Protein 5M7Q (pdb70)

Foldseek 3Di:
DKAKAKDWADEDEAQAKTKIKMQIRDDAQKKFKWWAAPPGDIGGAKIDGLPDRDMDGDPVCPPQWDWDADNVRNMIMIIGGRDDQVPWTWMKMAGHHPPRPDPDTDYIYDTDTHGYDHD/DKAKAKDWADEEAQQAKIKIKMFIPADFQKKFKWWDDPPGDIDGAKIAGLPDGDMDGDPVQPPQWDWDADHVRNMIMIIGGRDDQVPWTWMKMFGHRPPPPDPDTDYIYPTDTHGYDHDDDDPPPDDDPDD

Radius of gyration: 19.92 Å; Cα contacts (8 Å, |Δi|>4): 662; chains: 2; bounding box: 43×37×65 Å

Structure (mmCIF, N/CA/C/O backbone):
data_5M7Q
#
_entry.id   5M7Q
#
_cell.length_a   49.058
_cell.length_b   49.058
_cell.length_c   225.735
_cell.angle_alpha   90.00
_cell.angle_beta   90.00
_cell.angle_gamma   120.00
#
_symmetry.space_group_name_H-M   'P 31 2 1'
#
loop_
_entity.id
_entity.type
_entity.pdbx_description
1 polymer 'Nanobody NbD2'
2 non-polymer 'SULFATE ION'
3 non-polymer 'CHLORIDE ION'
4 non-polymer 'MAGNESIUM ION'
5 water water
#
loop_
_atom_site.group_PDB
_atom_site.id
_atom_site.type_symbol
_atom_site.label_atom_id
_atom_site.label_alt_id
_atom_site.label_comp_id
_atom_site.label_asym_id
_atom_site.label_entity_id
_atom_site.label_seq_id
_atom_site.pdbx_PDB_ins_code
_atom_site.Cartn_x
_atom_site.Cartn_y
_atom_site.Cartn_z
_atom_site.occupancy
_atom_site.B_iso_or_equiv
_atom_site.auth_seq_id
_atom_site.auth_comp_id
_atom_site.auth_asym_id
_atom_site.auth_atom_id
_atom_site.pdbx_PDB_model_num
ATOM 1 N N . GLN A 1 1 ? 1.898 43.842 -13.050 1.00 56.71 1 GLN B N 1
ATOM 2 C CA . GLN A 1 1 ? 2.478 42.988 -11.966 1.00 53.59 1 GLN B CA 1
ATOM 3 C C . GLN A 1 1 ? 1.983 43.333 -10.562 1.00 42.80 1 GLN B C 1
ATOM 4 O O . GLN A 1 1 ? 1.343 44.364 -10.316 1.00 49.49 1 GLN B O 1
ATOM 10 N N . VAL A 1 2 ? 2.225 42.390 -9.667 1.00 31.96 2 VAL B N 1
ATOM 11 C CA . VAL A 1 2 ? 1.873 42.538 -8.314 1.00 27.55 2 VAL B CA 1
ATOM 12 C C . VAL A 1 2 ? 3.213 42.487 -7.591 1.00 21.00 2 VAL B C 1
ATOM 13 O O . VAL A 1 2 ? 4.032 41.658 -7.875 1.00 24.72 2 VAL B O 1
ATOM 17 N N . GLN A 1 3 ? 3.356 43.349 -6.606 1.00 21.40 3 GLN B N 1
ATOM 18 C CA . GLN A 1 3 ? 4.479 43.254 -5.714 1.00 22.00 3 GLN B CA 1
ATOM 19 C C . GLN A 1 3 ? 3.966 43.000 -4.282 1.00 18.63 3 GLN B C 1
ATOM 20 O O . GLN A 1 3 ? 2.869 43.378 -3.925 1.00 20.64 3 GLN B O 1
ATOM 26 N N . LEU A 1 4 ? 4.837 42.424 -3.472 1.00 17.68 4 LEU B N 1
ATOM 27 C CA . LEU A 1 4 ? 4.525 42.135 -2.114 1.00 15.78 4 LEU B CA 1
ATOM 28 C C . LEU A 1 4 ? 5.668 42.527 -1.227 1.00 15.09 4 LEU B C 1
ATOM 29 O O . LEU A 1 4 ? 6.813 42.325 -1.621 1.00 15.40 4 LEU B O 1
ATOM 34 N N . GLN A 1 5 ? 5.367 42.878 0.005 1.00 14.60 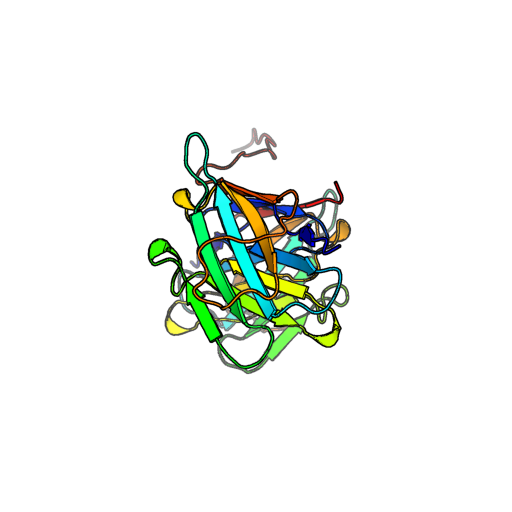5 GLN B N 1
ATOM 35 C CA . GLN A 1 5 ? 6.420 43.202 0.986 1.00 16.81 5 GLN B CA 1
ATOM 36 C C . GLN A 1 5 ? 6.072 42.779 2.357 1.00 14.06 5 GLN B C 1
ATOM 37 O O . GLN A 1 5 ? 5.111 43.279 2.939 1.00 16.05 5 GLN B O 1
ATOM 43 N N . GLU A 1 6 ? 6.818 41.837 2.859 1.00 14.51 6 GLU B N 1
ATOM 44 C CA . GLU A 1 6 ? 6.673 41.347 4.216 1.00 15.87 6 GLU B CA 1
ATOM 45 C C . GLU A 1 6 ? 7.317 42.326 5.208 1.00 16.86 6 GLU B C 1
ATOM 46 O O . GLU A 1 6 ? 8.335 42.980 4.857 1.00 17.78 6 GLU B O 1
ATOM 52 N N . SER A 1 7 ? 6.757 42.368 6.405 1.00 15.48 7 SER B N 1
ATOM 53 C CA . SER A 1 7 ? 7.398 43.047 7.542 1.00 17.70 7 SER B CA 1
ATOM 54 C C . SER A 1 7 ? 7.187 42.294 8.820 1.00 14.61 7 SER B C 1
ATOM 55 O O . SER A 1 7 ? 6.226 41.600 8.994 1.00 14.90 7 SER B O 1
ATOM 58 N N . GLY A 1 8 ? 8.040 42.539 9.794 1.00 14.07 8 GLY B N 1
ATOM 59 C CA . GLY A 1 8 ? 7.827 42.023 11.154 1.00 15.66 8 GLY B CA 1
ATOM 60 C C . GLY A 1 8 ? 8.647 40.825 11.563 1.00 15.31 8 GLY B C 1
ATOM 61 O O . GLY A 1 8 ? 8.501 40.312 12.648 1.00 17.72 8 GLY B O 1
ATOM 62 N N . GLY A 1 9 ? 9.570 40.409 10.725 1.00 14.15 9 GLY B N 1
ATOM 63 C CA . GLY A 1 9 ? 10.412 39.291 11.070 1.00 16.06 9 GLY B CA 1
ATOM 64 C C . GLY A 1 9 ? 11.455 39.627 12.180 1.00 16.76 9 GLY B C 1
ATOM 65 O O . GLY A 1 9 ? 11.602 40.812 12.573 1.00 16.47 9 GLY B O 1
ATOM 66 N N . GLY A 1 10 ? 12.116 38.580 12.667 1.00 16.23 10 GLY B N 1
ATOM 67 C CA . GLY A 1 10 ? 13.114 38.679 13.682 1.00 16.45 10 GLY B CA 1
ATOM 68 C C . GLY A 1 10 ? 13.291 37.422 14.475 1.00 18.91 10 GLY B C 1
ATOM 69 O O . GLY A 1 10 ? 12.940 36.316 14.022 1.00 17.45 10 GLY B O 1
ATOM 70 N N . SER A 1 11 ? 13.806 37.593 15.688 1.00 18.90 11 SER B N 1
ATOM 71 C CA . SER A 1 11 ? 14.067 36.487 16.576 1.00 20.63 11 SER B CA 1
ATOM 72 C C . SER A 1 11 ? 13.348 36.722 17.864 1.00 23.46 11 SER B C 1
ATOM 73 O O . SER A 1 11 ? 13.213 37.885 18.347 1.00 21.36 11 SER B O 1
ATOM 76 N N . VAL A 1 12 ? 12.878 35.626 18.425 1.00 18.91 12 VAL B N 1
ATOM 77 C CA . VAL A 1 12 ? 12.110 35.665 19.620 1.00 21.01 12 VAL B CA 1
ATOM 78 C C . VAL A 1 12 ? 12.346 34.429 20.461 1.00 22.72 12 VAL B C 1
ATOM 79 O O . VAL A 1 12 ? 12.665 33.316 19.962 1.00 21.19 12 VAL B O 1
ATOM 83 N N . GLN A 1 13 ? 12.121 34.605 21.749 1.00 23.06 13 GLN B N 1
ATOM 84 C CA . GLN A 1 13 ? 12.082 33.495 22.668 1.00 25.13 13 GLN B CA 1
ATOM 85 C C . GLN A 1 13 ? 10.933 32.519 22.411 1.00 23.46 13 GLN B C 1
ATOM 86 O O . GLN A 1 13 ? 9.750 32.909 22.204 1.00 21.74 13 GLN B O 1
ATOM 92 N N . ALA A 1 14 ? 11.251 31.218 22.487 1.00 21.51 14 ALA B N 1
ATOM 93 C CA . ALA A 1 14 ? 10.272 30.173 22.430 1.00 21.12 14 ALA B CA 1
ATOM 94 C C . ALA A 1 14 ? 9.197 30.412 23.411 1.00 23.43 14 ALA B C 1
ATOM 95 O O . ALA A 1 14 ? 9.500 30.895 24.516 1.00 25.03 14 ALA B O 1
ATOM 97 N N . GLY A 1 15 ? 7.967 30.146 22.972 1.00 20.10 15 GLY B N 1
ATOM 98 C CA . GLY A 1 15 ? 6.747 30.453 23.731 1.00 24.32 15 GLY B CA 1
ATOM 99 C C . GLY A 1 15 ? 6.257 31.866 23.458 1.00 22.34 15 GLY B C 1
ATOM 100 O O . GLY A 1 15 ? 5.111 32.170 23.713 1.00 21.94 15 GLY B O 1
ATOM 101 N N . GLY A 1 16 ? 7.122 32.722 22.906 1.00 20.98 16 GLY B N 1
ATOM 102 C CA . GLY A 1 16 ? 6.669 34.105 22.512 1.00 20.82 16 GLY B CA 1
ATOM 103 C C . GLY A 1 16 ? 5.771 34.162 21.225 1.00 19.61 16 GLY B C 1
ATOM 104 O O . GLY A 1 16 ? 5.341 33.151 20.640 1.00 19.55 16 GLY B O 1
ATOM 105 N N . SER A 1 17 ? 5.551 35.404 20.770 1.00 18.24 17 SER B N 1
ATOM 106 C CA . SER A 1 17 ? 4.725 35.741 19.621 1.00 16.57 17 SER B CA 1
ATOM 107 C C . SER A 1 17 ? 5.413 36.702 18.684 1.00 14.69 17 SER B C 1
ATOM 108 O O . SER A 1 17 ? 6.318 37.452 19.044 1.00 15.97 17 SER B O 1
ATOM 111 N N . LEU A 1 18 ? 4.943 36.630 17.452 1.00 15.27 18 LEU B N 1
ATOM 112 C CA . LEU A 1 18 ? 5.276 37.582 16.431 1.00 14.60 18 LEU B CA 1
ATOM 113 C C . LEU A 1 18 ? 4.002 37.865 15.658 1.00 14.47 18 LEU B C 1
ATOM 114 O O . LEU A 1 18 ? 2.969 37.135 15.721 1.00 17.70 18 LEU B O 1
ATOM 119 N N . ARG A 1 19 ? 4.055 38.913 14.877 1.00 13.95 19 ARG B N 1
ATOM 120 C CA . ARG A 1 19 ? 3.016 39.215 13.889 1.00 15.33 19 ARG B CA 1
ATOM 121 C C . ARG A 1 19 ? 3.630 39.687 12.606 1.00 13.73 19 ARG B C 1
ATOM 122 O O . ARG A 1 19 ? 4.143 40.826 12.499 1.00 13.59 19 ARG B O 1
ATOM 130 N N . LEU A 1 20 ? 3.540 38.851 11.571 1.00 12.75 20 LEU B N 1
ATOM 131 C CA . LEU A 1 20 ? 4.065 39.224 10.263 1.00 13.30 20 LEU B CA 1
ATOM 132 C C . LEU A 1 20 ? 2.985 39.962 9.486 1.00 12.90 20 LEU B C 1
ATOM 133 O O . LEU A 1 20 ? 1.803 39.670 9.594 1.00 13.08 20 LEU B O 1
ATOM 138 N N . SER A 1 21 ? 3.397 40.919 8.668 1.00 12.73 21 SER B N 1
ATOM 139 C CA . SER A 1 21 ? 2.460 41.559 7.787 1.00 14.56 21 SER B CA 1
ATOM 140 C C . SER A 1 21 ? 2.966 41.567 6.359 1.00 16.28 21 SER B C 1
ATOM 141 O O . SER A 1 21 ? 4.146 41.558 6.129 1.00 14.76 21 SER B O 1
ATOM 144 N N . CYS A 1 22 ? 2.021 41.559 5.420 1.00 14.72 22 CYS B N 1
ATOM 145 C CA . CYS A 1 22 ? 2.345 41.569 3.994 1.00 16.55 22 CYS B CA 1
ATOM 146 C C . CYS A 1 22 ? 1.538 42.518 3.197 1.00 16.48 22 CYS B C 1
ATOM 147 O O . CYS A 1 22 ? 0.310 42.408 3.107 1.00 16.82 22 CYS B O 1
ATOM 150 N N . ALA A 1 23 ? 2.183 43.584 2.726 1.00 17.25 23 ALA B N 1
ATOM 151 C CA . ALA A 1 23 ? 1.607 44.578 1.824 1.00 16.84 23 ALA B CA 1
ATOM 152 C C . ALA A 1 23 ? 1.520 44.040 0.417 1.00 14.44 23 ALA B C 1
ATOM 153 O O . ALA A 1 23 ? 2.487 43.623 -0.120 1.00 17.25 23 ALA B O 1
ATOM 155 N N . VAL A 1 24 ? 0.334 43.985 -0.175 1.00 14.02 24 VAL B N 1
ATOM 156 C CA . VAL A 1 24 ? 0.150 43.536 -1.500 1.00 16.31 24 VAL B CA 1
ATOM 157 C C . VAL A 1 24 ? -0.249 44.799 -2.355 1.00 16.52 24 VAL B C 1
ATOM 158 O O . VAL A 1 24 ? -1.081 45.592 -1.933 1.00 19.81 24 VAL B O 1
ATOM 162 N N . SER A 1 25 ? 0.406 44.940 -3.472 1.00 19.94 25 SER B N 1
ATOM 163 C CA . SER A 1 25 ? 0.397 46.212 -4.268 1.00 20.82 25 SER B CA 1
ATOM 164 C C . SER A 1 25 ? -0.932 46.553 -4.937 1.00 27.95 25 SER B C 1
ATOM 165 O O . SER A 1 25 ? -1.178 47.717 -5.329 1.00 21.83 25 SER B O 1
ATOM 168 N N . GLU A 1 26 ? -1.766 45.536 -5.096 1.00 22.05 26 GLU B N 1
ATOM 169 C CA . GLU A 1 26 ? -3.081 45.707 -5.663 1.00 27.70 26 GLU B CA 1
ATOM 170 C C . GLU A 1 26 ? -3.992 44.554 -5.236 1.00 30.95 26 GLU B C 1
ATOM 171 O O . GLU A 1 26 ? -3.531 43.567 -4.634 1.00 24.54 26 GLU B O 1
ATOM 177 N N . ASN A 1 27 ? -5.277 44.710 -5.543 1.00 30.89 27 ASN B N 1
ATOM 178 C CA . ASN A 1 27 ? -6.249 43.643 -5.218 1.00 29.52 27 ASN B CA 1
ATOM 179 C C . ASN A 1 27 ? -5.911 42.384 -5.919 1.00 23.25 27 ASN B C 1
ATOM 180 O O . ASN A 1 27 ? -5.678 42.403 -7.087 1.00 26.75 27 ASN B O 1
ATOM 185 N N . THR A 1 28 ? -5.887 41.255 -5.185 1.00 22.97 28 THR B N 1
ATOM 186 C CA . THR A 1 28 ? -5.657 39.944 -5.794 1.00 21.36 28 THR B CA 1
ATOM 187 C C . THR A 1 28 ? -6.756 38.979 -5.244 1.00 19.32 28 THR B C 1
ATOM 188 O O . THR A 1 28 ? -7.306 39.239 -4.211 1.00 22.29 28 THR B O 1
ATOM 192 N N . GLY A 1 29 ? -6.980 37.870 -5.925 1.00 22.10 29 GLY B N 1
ATOM 193 C CA . GLY A 1 29 ? -8.029 36.919 -5.478 1.00 18.69 29 GLY B CA 1
ATOM 194 C C . GLY A 1 29 ? -7.692 36.124 -4.184 1.00 18.44 29 GLY B C 1
ATOM 195 O O . GLY A 1 29 ? -8.560 35.787 -3.368 1.00 19.73 29 GLY B O 1
ATOM 196 N N . ARG A 1 30 ? -6.430 35.879 -3.963 1.00 15.07 30 ARG B N 1
ATOM 197 C CA . ARG A 1 30 ? -5.970 35.104 -2.814 1.00 15.00 30 ARG B CA 1
ATOM 198 C C . ARG A 1 30 ? -4.567 35.576 -2.359 1.00 14.38 30 ARG B C 1
ATOM 199 O O . ARG A 1 30 ? -3.883 36.213 -3.147 1.00 13.02 30 ARG B O 1
ATOM 207 N N . MET A 1 31 ? -4.236 35.265 -1.124 1.00 14.27 31 MET B N 1
ATOM 208 C CA . MET A 1 31 ? -2.979 35.617 -0.510 1.00 15.64 31 MET B CA 1
ATOM 209 C C . MET A 1 31 ? -2.565 34.513 0.396 1.00 16.70 31 MET B C 1
ATOM 210 O O . MET A 1 31 ? -3.392 33.734 0.902 1.00 14.39 31 MET B O 1
ATOM 215 N N . GLY A 1 32 ? -1.260 34.360 0.617 1.00 14.32 32 GLY B N 1
ATOM 216 C CA . GLY A 1 32 ? -0.837 33.274 1.510 1.00 13.32 32 GLY B CA 1
ATOM 217 C C . GLY A 1 32 ? 0.492 33.538 2.152 1.00 14.83 32 GLY B C 1
ATOM 218 O O . GLY A 1 32 ? 1.253 34.374 1.649 1.00 13.43 32 GLY B O 1
ATOM 219 N N . TRP A 1 33 ? 0.752 32.801 3.206 1.00 12.38 33 TRP B N 1
ATOM 220 C CA . TRP A 1 33 ? 1.994 32.781 3.908 1.00 12.80 33 TRP B CA 1
ATOM 221 C C . TRP A 1 33 ? 2.634 31.428 3.762 1.00 13.74 33 TRP B C 1
ATOM 222 O O . TRP A 1 33 ? 1.923 30.388 3.943 1.00 11.98 33 TRP B O 1
ATOM 233 N N . PHE A 1 34 ? 3.945 31.404 3.602 1.00 12.45 34 PHE B N 1
ATOM 234 C CA . PHE A 1 34 ? 4.690 30.177 3.351 1.00 14.33 34 PHE B CA 1
ATOM 235 C C . PHE A 1 34 ? 5.924 30.279 4.148 1.00 15.66 34 PHE B C 1
ATOM 236 O O . PHE A 1 34 ? 6.309 31.407 4.537 1.00 14.31 34 PHE B O 1
ATOM 244 N N . ARG A 1 35 ? 6.582 29.141 4.402 1.00 14.71 35 ARG B N 1
ATOM 245 C CA . ARG A 1 35 ? 7.858 29.183 5.110 1.00 14.56 35 ARG B CA 1
ATOM 246 C C . ARG A 1 35 ? 8.809 28.166 4.592 1.00 15.98 35 ARG B C 1
ATOM 247 O O . ARG A 1 35 ? 8.380 27.113 4.018 1.00 15.95 35 ARG B O 1
ATOM 255 N N . GLN A 1 36 ? 10.105 28.482 4.694 1.00 16.89 36 GLN B N 1
ATOM 256 C CA . GLN A 1 36 ? 11.101 27.572 4.145 1.00 18.77 36 GLN B CA 1
ATOM 257 C C . GLN A 1 36 ? 12.186 27.442 5.169 1.00 18.39 36 GLN B C 1
ATOM 258 O O . GLN A 1 36 ? 13.019 28.364 5.412 1.00 18.25 36 GLN B O 1
ATOM 264 N N . ALA A 1 37 ? 12.163 26.309 5.810 1.00 20.49 37 ALA B N 1
ATOM 265 C CA . ALA A 1 37 ? 13.196 25.993 6.787 1.00 22.63 37 ALA B CA 1
ATOM 266 C C . ALA A 1 37 ? 14.504 25.626 6.034 1.00 23.99 37 ALA B C 1
ATOM 267 O O . ALA A 1 37 ? 14.460 25.429 4.824 1.00 23.51 37 ALA B O 1
ATOM 269 N N . PRO A 1 38 ? 15.676 25.609 6.740 1.00 27.88 38 PRO B N 1
ATOM 270 C CA . PRO A 1 38 ? 16.946 25.368 6.048 1.00 27.05 38 PRO B CA 1
ATOM 271 C C . PRO A 1 38 ? 16.988 24.026 5.289 1.00 27.00 38 PRO B C 1
ATOM 272 O O . PRO A 1 38 ? 16.668 22.999 5.846 1.00 27.15 38 PRO B O 1
ATOM 276 N N . GLY A 1 39 ? 17.283 24.055 4.000 1.00 28.79 39 GLY B N 1
ATOM 277 C CA . GLY A 1 39 ? 17.390 22.813 3.221 1.00 29.00 39 GLY B CA 1
ATOM 278 C C . GLY A 1 39 ? 16.048 22.215 2.877 1.00 27.63 39 GLY B C 1
ATOM 279 O O . GLY A 1 39 ? 15.959 21.203 2.211 1.00 29.51 39 GLY B O 1
ATOM 280 N N . LYS A 1 40 ? 14.949 22.875 3.257 1.00 30.79 40 LYS B N 1
ATOM 281 C CA . LYS A 1 40 ? 13.689 22.211 3.149 1.00 30.75 40 LYS B CA 1
ATOM 282 C C . LYS A 1 40 ? 12.814 22.815 2.132 1.00 26.52 40 LYS B C 1
ATOM 283 O O . LYS A 1 40 ? 13.027 23.913 1.580 1.00 28.92 40 LYS B O 1
ATOM 289 N N . GLU A 1 41 ? 11.851 21.969 1.744 1.00 30.32 41 GLU B N 1
ATOM 290 C CA . GLU A 1 41 ? 10.885 22.385 0.815 1.00 30.46 41 GLU B CA 1
ATOM 291 C C . GLU A 1 41 ? 10.130 23.574 1.474 1.00 25.77 41 GLU B C 1
ATOM 292 O O . GLU A 1 41 ? 9.788 23.503 2.651 1.00 23.90 41 GLU B O 1
ATOM 298 N N . ARG A 1 42 ? 9.905 24.602 0.702 1.00 28.73 42 ARG B N 1
ATOM 299 C CA . ARG A 1 42 ? 8.925 25.634 1.064 1.00 27.29 42 ARG B CA 1
ATOM 300 C C . ARG A 1 42 ? 7.514 25.028 1.258 1.00 29.17 42 ARG B C 1
ATOM 301 O O . ARG A 1 42 ? 7.067 24.168 0.446 1.00 23.69 42 ARG B O 1
ATOM 309 N N . GLU A 1 43 ? 6.832 25.420 2.335 1.00 21.36 43 GLU B N 1
ATOM 310 C CA . GLU A 1 43 ? 5.527 24.839 2.645 1.00 22.32 43 GLU B CA 1
ATOM 311 C C . GLU A 1 43 ? 4.528 25.949 2.951 1.00 19.73 43 GLU B C 1
ATOM 312 O O . GLU A 1 43 ? 4.859 26.993 3.506 1.00 15.58 43 GLU B O 1
ATOM 318 N N . LYS A 1 44 ? 3.290 25.617 2.676 1.00 18.33 44 LYS B N 1
ATOM 319 C CA . LYS A 1 44 ? 2.147 26.398 3.071 1.00 17.55 44 LYS B CA 1
ATOM 320 C C . LYS A 1 44 ? 2.149 26.503 4.561 1.00 15.76 44 LYS B C 1
ATOM 321 O O . LYS A 1 44 ? 2.383 25.552 5.284 1.00 16.73 44 LYS B O 1
ATOM 327 N N . VAL A 1 45 ? 1.852 27.713 5.035 1.00 13.96 45 VAL B N 1
ATOM 328 C CA . VAL A 1 45 ? 1.574 27.993 6.399 1.00 14.15 45 VAL B CA 1
ATOM 329 C C . VAL A 1 45 ? 0.084 28.321 6.561 1.00 14.08 45 VAL B C 1
ATOM 330 O O . VAL A 1 45 ? -0.579 27.697 7.357 1.00 14.86 45 VAL B O 1
ATOM 334 N N . ALA A 1 46 ? -0.427 29.276 5.819 1.00 12.96 46 ALA B N 1
ATOM 335 C CA . ALA A 1 46 ? -1.815 29.737 5.885 1.00 13.51 46 ALA B CA 1
ATOM 336 C C . ALA A 1 46 ? -2.200 30.413 4.647 1.00 13.99 46 ALA B C 1
ATOM 337 O O . ALA A 1 46 ? -1.404 31.211 4.089 1.00 13.76 46 ALA B O 1
ATOM 339 N N . ILE A 1 47 ? -3.382 30.180 4.138 1.00 14.41 47 ILE B N 1
ATOM 340 C CA . ILE A 1 47 ? -3.866 30.878 2.949 1.00 16.17 47 ILE B CA 1
ATOM 341 C C . ILE A 1 47 ? -5.239 31.458 3.150 1.00 15.98 47 ILE B C 1
ATOM 342 O O . ILE A 1 47 ? -5.974 31.029 4.068 1.00 15.73 47 ILE B O 1
ATOM 347 N N . ILE A 1 48 ? -5.589 32.468 2.338 1.00 15.34 48 ILE B N 1
ATOM 348 C CA . ILE A 1 48 ? -6.795 33.233 2.568 1.00 15.47 48 ILE B CA 1
ATOM 349 C C . ILE A 1 48 ? -7.349 33.728 1.220 1.00 17.53 48 ILE B C 1
ATOM 350 O O . ILE A 1 48 ? -6.595 34.067 0.337 1.00 15.39 48 ILE B O 1
ATOM 355 N N . THR A 1 49 ? -8.677 33.701 1.033 1.00 17.38 49 THR B N 1
ATOM 356 C CA . THR A 1 49 ? -9.261 34.396 -0.130 1.00 20.36 49 THR B CA 1
ATOM 357 C C . THR A 1 49 ? -9.510 35.852 0.251 1.00 20.85 49 THR B C 1
ATOM 358 O O . THR A 1 49 ? -9.915 36.167 1.354 1.00 22.22 49 THR B O 1
ATOM 362 N N . ARG A 1 50 ? -9.502 36.690 -0.766 1.00 21.97 50 ARG B N 1
ATOM 363 C CA . ARG A 1 50 ? -9.789 38.083 -0.530 1.00 28.60 50 ARG B CA 1
ATOM 364 C C . ARG A 1 50 ? -11.253 38.270 -0.171 1.00 30.14 50 ARG B C 1
ATOM 365 O O . ARG A 1 50 ? -11.543 38.936 0.775 1.00 29.21 50 ARG B O 1
ATOM 373 N N . LEU A 1 51 ? -12.149 37.594 -0.894 1.00 32.76 51 LEU B N 1
ATOM 374 C CA . LEU A 1 51 ? -13.569 37.809 -0.704 1.00 41.61 51 LEU B CA 1
ATOM 375 C C . LEU A 1 51 ? -14.247 36.819 0.194 1.00 47.08 51 LEU B C 1
ATOM 376 O O . LEU A 1 51 ? -15.031 37.219 1.054 1.00 62.68 51 LEU B O 1
ATOM 381 N N . GLY A 1 52 ? -13.957 35.541 0.058 1.00 46.64 52 GLY B N 1
ATOM 382 C CA . GLY A 1 52 ? -14.733 34.554 0.828 1.00 49.93 52 GLY B CA 1
ATOM 383 C C . GLY A 1 52 ? -14.470 34.624 2.331 1.00 49.21 52 GLY B C 1
ATOM 384 O O . GLY A 1 52 ? -13.771 35.497 2.847 1.00 53.41 52 GLY B O 1
ATOM 385 N N . GLY A 1 53 ? -15.049 33.703 3.048 1.00 40.98 53 GLY B N 1
ATOM 386 C CA . GLY A 1 53 ? -14.604 33.482 4.376 1.00 40.82 53 GLY B CA 1
ATOM 387 C C . GLY A 1 53 ? -13.613 32.339 4.400 1.00 36.09 53 GLY B C 1
ATOM 388 O O . GLY A 1 53 ? -13.557 31.669 5.411 1.00 46.32 53 GLY B O 1
ATOM 389 N N . TYR A 1 54 ? -12.789 32.100 3.373 1.00 25.89 54 TYR B N 1
ATOM 390 C CA . TYR A 1 54 ? -12.021 30.810 3.413 1.00 18.97 54 TYR B CA 1
ATOM 391 C C . TYR A 1 54 ? -10.577 31.067 3.943 1.00 18.90 54 TYR B C 1
ATOM 392 O O . TYR A 1 54 ? -9.837 31.884 3.370 1.00 18.30 54 TYR B O 1
ATOM 401 N N . THR A 1 55 ? -10.141 30.224 4.875 1.00 18.97 55 THR B N 1
ATOM 402 C CA . THR A 1 55 ? -8.730 30.114 5.284 1.00 17.66 55 THR B CA 1
ATOM 403 C C . THR A 1 55 ? -8.365 28.657 5.338 1.00 20.55 55 THR B C 1
ATOM 404 O O . THR A 1 55 ? -9.227 27.816 5.621 1.00 18.21 55 THR B O 1
ATOM 408 N N . SER A 1 56 ? -7.101 28.363 5.137 1.00 16.64 56 SER B N 1
ATOM 409 C CA . SER A 1 56 ? -6.588 27.027 5.380 1.00 17.65 56 SER B CA 1
ATOM 410 C C . SER A 1 56 ? -5.234 27.095 6.043 1.00 18.41 56 SER B C 1
ATOM 411 O O . SER A 1 56 ? -4.383 27.910 5.629 1.00 18.34 56 SER B O 1
ATOM 414 N N . TYR A 1 57 ? -4.981 26.229 7.022 1.00 17.95 57 TYR B N 1
ATOM 415 C CA . TYR A 1 57 ? -3.698 26.219 7.747 1.00 18.40 57 TYR B CA 1
ATOM 416 C C . TYR A 1 57 ? -2.966 24.950 7.562 1.00 22.53 57 TYR B C 1
ATOM 417 O O . TYR A 1 57 ? -3.609 23.876 7.524 1.00 21.54 57 TYR B O 1
ATOM 426 N N . ALA A 1 58 ? -1.652 25.008 7.546 1.00 20.27 58 ALA B N 1
ATOM 427 C CA . ALA A 1 58 ? -0.805 23.794 7.759 1.00 21.28 58 ALA B CA 1
ATOM 428 C C . ALA A 1 58 ? -1.110 23.145 9.128 1.00 20.05 58 ALA B C 1
ATOM 429 O O . ALA A 1 58 ? -1.220 23.785 10.184 1.00 18.39 58 ALA B O 1
ATOM 431 N N . GLY A 1 59 ? -1.279 21.825 9.118 1.00 20.83 59 GLY B N 1
ATOM 432 C CA . GLY A 1 59 ? -1.430 21.118 10.395 1.00 23.28 59 GLY B CA 1
ATOM 433 C C . GLY A 1 59 ? -0.651 21.537 11.600 1.00 21.32 59 GLY B C 1
ATOM 434 O O . GLY A 1 59 ? -1.228 21.769 12.681 1.00 23.12 59 GLY B O 1
ATOM 435 N N . PRO A 1 60 ? 0.664 21.656 11.463 1.00 22.13 60 PRO B N 1
ATOM 436 C CA . PRO A 1 60 ? 1.481 22.001 12.604 1.00 23.80 60 PRO B CA 1
ATOM 437 C C . PRO A 1 60 ? 1.387 23.390 13.175 1.00 23.42 60 PRO B C 1
ATOM 438 O O . PRO A 1 60 ? 1.924 23.646 14.266 1.00 23.15 60 PRO B O 1
ATOM 442 N N . VAL A 1 61 ? 0.687 24.303 12.504 1.00 22.08 61 VAL B N 1
ATOM 443 C CA . VAL A 1 61 ? 0.504 25.595 13.109 1.00 21.02 61 VAL B CA 1
ATOM 444 C C . VAL A 1 61 ? -0.938 25.831 13.474 1.00 25.17 61 VAL B C 1
ATOM 445 O O . VAL A 1 61 ? -1.286 26.885 13.963 1.00 22.54 61 VAL B O 1
ATOM 449 N N . LYS A 1 62 ? -1.803 24.880 13.182 1.00 25.93 62 LYS B N 1
ATOM 450 C CA . LYS A 1 62 ? -3.259 25.040 13.431 1.00 30.78 62 LYS B CA 1
ATOM 451 C C . LYS A 1 62 ? -3.475 25.338 14.859 1.00 26.29 62 LYS B C 1
ATOM 452 O O . LYS A 1 62 ? -2.852 24.703 15.714 1.00 28.27 62 LYS B O 1
ATOM 458 N N . GLY A 1 63 ? -4.292 26.342 15.119 1.00 29.46 63 GLY B N 1
ATOM 459 C CA . GLY A 1 63 ? -4.569 26.794 16.477 1.00 32.24 63 GLY B CA 1
ATOM 460 C C . GLY A 1 63 ? -3.514 27.629 17.158 1.00 28.99 63 GLY B C 1
ATOM 461 O O . GLY A 1 63 ? -3.705 28.034 18.289 1.00 36.07 63 GLY B O 1
ATOM 462 N N . ARG A 1 64 ? -2.332 27.787 16.566 1.00 24.63 64 ARG B N 1
ATOM 463 C CA . ARG A 1 64 ? -1.331 28.702 17.091 1.00 20.72 64 ARG B CA 1
ATOM 464 C C . ARG A 1 64 ? -1.219 29.945 16.229 1.00 19.91 64 ARG B C 1
ATOM 465 O O . ARG A 1 64 ? -0.833 31.019 16.751 1.00 19.69 64 ARG B O 1
ATOM 473 N N . PHE A 1 65 ? -1.368 29.777 14.930 1.00 18.52 65 PHE B N 1
ATOM 474 C CA . PHE A 1 65 ? -1.210 30.944 14.014 1.00 17.49 65 PHE B CA 1
ATOM 475 C C . PHE A 1 65 ? -2.576 31.301 13.453 1.00 16.48 65 PHE B C 1
ATOM 476 O O . PHE A 1 65 ? -3.468 30.411 13.247 1.00 17.51 65 PHE B O 1
ATOM 484 N N . THR A 1 66 ? -2.796 32.598 13.150 1.00 15.46 66 THR B N 1
ATOM 485 C CA . THR A 1 66 ? -3.999 33.022 12.506 1.00 16.77 66 THR B CA 1
ATOM 486 C C . THR A 1 66 ? -3.658 33.964 11.341 1.00 16.73 66 THR B C 1
ATOM 487 O O . THR A 1 66 ? -2.914 34.883 11.551 1.00 17.32 66 THR B O 1
ATOM 491 N N . ILE A 1 67 ? -4.283 33.721 10.196 1.00 16.71 67 ILE B N 1
ATOM 492 C CA . ILE A 1 67 ? -4.165 34.551 9.037 1.00 18.57 67 ILE B CA 1
ATOM 493 C C . ILE A 1 67 ? -5.389 35.456 8.976 1.00 20.15 67 ILE B C 1
ATOM 494 O O . ILE A 1 67 ? -6.509 35.043 9.271 1.00 20.18 67 ILE B O 1
ATOM 499 N N . SER A 1 68 ? -5.156 36.715 8.673 1.00 19.15 68 SER B N 1
ATOM 500 C CA . SER A 1 68 ? -6.220 37.656 8.556 1.00 18.41 68 SER B CA 1
ATOM 501 C C . SER A 1 68 ? -5.858 38.724 7.573 1.00 19.58 68 SER B C 1
ATOM 502 O O . SER A 1 68 ? -4.758 38.777 7.060 1.00 18.44 68 SER B O 1
ATOM 505 N N . GLN A 1 69 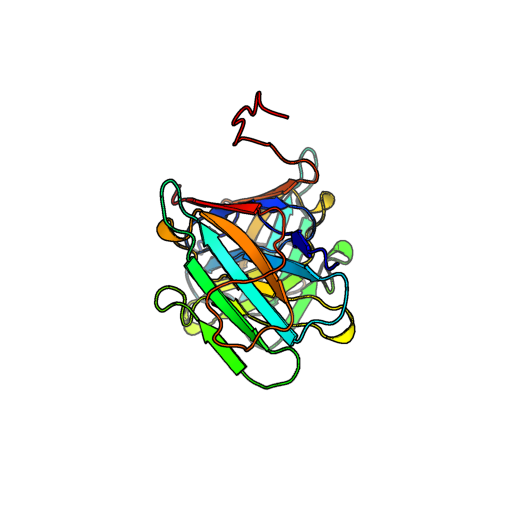? -6.839 39.516 7.181 1.00 22.79 69 GLN B N 1
ATOM 506 C CA . GLN A 1 69 ? -6.570 40.502 6.131 1.00 25.28 69 GLN B CA 1
ATOM 507 C C . GLN A 1 69 ? -7.245 41.813 6.464 1.00 26.45 69 GLN B C 1
ATOM 508 O O . GLN A 1 69 ? -8.200 41.875 7.270 1.00 27.08 69 GLN B O 1
ATOM 514 N N . ASP A 1 70 ? -6.658 42.885 5.940 1.00 29.86 70 ASP B N 1
ATOM 515 C CA . ASP A 1 70 ? -7.230 44.212 6.053 1.00 31.86 70 ASP B CA 1
ATOM 516 C C . ASP A 1 70 ? -7.455 44.655 4.630 1.00 31.87 70 ASP B C 1
ATOM 517 O O . ASP A 1 70 ? -6.546 45.150 3.980 1.00 35.02 70 ASP B O 1
ATOM 522 N N . ASN A 1 71 ? -8.664 44.453 4.127 1.00 32.28 71 ASN B N 1
ATOM 523 C CA . ASN A 1 71 ? -8.988 44.733 2.730 1.00 38.07 71 ASN B CA 1
ATOM 524 C C . ASN A 1 71 ? -8.729 46.175 2.254 1.00 35.18 71 ASN B C 1
ATOM 525 O O . ASN A 1 71 ? -8.228 46.387 1.166 1.00 32.61 71 ASN B O 1
ATOM 530 N N . ALA A 1 72 ? -9.133 47.139 3.062 1.00 38.81 72 ALA B N 1
ATOM 531 C CA . ALA A 1 72 ? -8.925 48.565 2.760 1.00 41.28 72 ALA B CA 1
ATOM 532 C C . ALA A 1 72 ? -7.431 48.882 2.583 1.00 40.14 72 ALA B C 1
ATOM 533 O O . ALA A 1 72 ? -7.091 49.692 1.736 1.00 39.73 72 ALA B O 1
ATOM 535 N N . LYS A 1 73 ? -6.552 48.226 3.355 1.00 35.06 73 LYS B N 1
ATOM 536 C CA . LYS A 1 73 ? -5.087 48.409 3.201 1.00 31.13 73 LYS B CA 1
ATOM 537 C C . LYS A 1 73 ? -4.412 47.366 2.296 1.00 29.94 73 LYS B C 1
ATOM 538 O O . LYS A 1 73 ? -3.202 47.418 2.117 1.00 26.16 73 LYS B O 1
ATOM 544 N N . ASN A 1 74 ? -5.148 46.410 1.716 1.00 26.62 74 ASN B N 1
ATOM 545 C CA . ASN A 1 74 ? -4.530 45.307 0.967 1.00 27.28 74 ASN B CA 1
ATOM 546 C C . ASN A 1 74 ? -3.370 44.598 1.687 1.00 23.06 74 ASN B C 1
ATOM 547 O O . ASN A 1 74 ? -2.308 44.420 1.082 1.00 21.73 74 ASN B O 1
ATOM 552 N N . THR A 1 75 ? -3.577 44.326 2.956 1.00 20.57 75 THR B N 1
ATOM 553 C CA . THR A 1 75 ? -2.563 43.776 3.844 1.00 21.94 75 THR B CA 1
ATOM 554 C C . THR A 1 75 ? -3.055 42.409 4.382 1.00 21.48 75 THR B C 1
ATOM 555 O O . THR A 1 75 ? -4.235 42.247 4.681 1.00 26.95 75 THR B O 1
ATOM 559 N N A VAL A 1 76 ? -2.130 41.456 4.473 0.50 20.73 76 VAL B N 1
ATOM 560 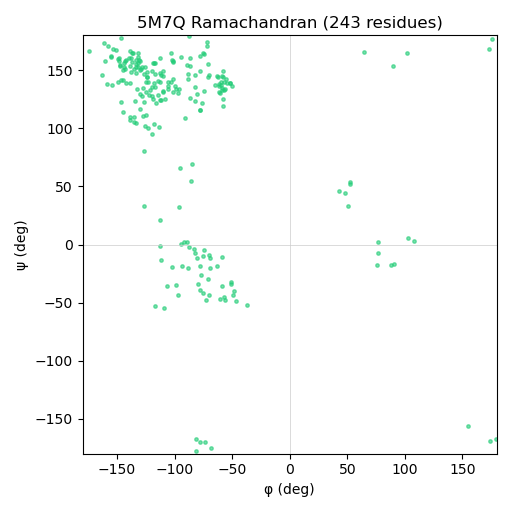N N B VAL A 1 76 ? -2.113 41.510 4.601 0.50 20.82 76 VAL B N 1
ATOM 561 C CA A VAL A 1 76 ? -2.429 40.110 5.031 0.50 18.44 76 VAL B CA 1
ATOM 562 C CA B VAL A 1 76 ? -2.412 40.158 5.084 0.50 19.10 76 VAL B CA 1
ATOM 563 C C A VAL A 1 76 ? -1.472 39.931 6.216 0.50 18.08 76 VAL B C 1
ATOM 564 C C B VAL A 1 76 ? -1.471 39.972 6.246 0.50 18.37 76 VAL B C 1
ATOM 565 O O A VAL A 1 76 ? -0.280 40.241 6.075 0.50 19.20 76 VAL B O 1
ATOM 566 O O B VAL A 1 76 ? -0.279 40.279 6.114 0.50 19.54 76 VAL B O 1
ATOM 573 N N . TYR A 1 77 ? -1.986 39.502 7.359 1.00 16.95 77 TYR B N 1
ATOM 574 C CA . TYR A 1 77 ? -1.251 39.364 8.570 1.00 16.54 77 TYR B CA 1
ATOM 575 C C . TYR A 1 77 ? -1.121 37.872 8.939 1.00 15.33 77 TYR B C 1
ATOM 576 O O . TYR A 1 77 ? -2.056 37.087 8.664 1.00 17.49 77 TYR B O 1
ATOM 585 N N . LEU A 1 78 ? -0.032 37.565 9.599 1.00 14.34 78 LEU B N 1
ATOM 586 C CA . LEU A 1 78 ? 0.135 36.190 10.195 1.00 14.19 78 LEU B CA 1
ATOM 587 C C . LEU A 1 78 ? 0.448 36.411 11.652 1.00 14.07 78 LEU B C 1
ATOM 588 O O . LEU A 1 78 ? 1.571 36.829 12.060 1.00 15.13 78 LEU B O 1
ATOM 593 N N . LEU A 1 79 ? -0.549 36.228 12.492 1.00 15.31 79 LEU B N 1
ATOM 594 C CA . LEU A 1 79 ? -0.331 36.271 13.939 1.00 15.41 79 LEU B CA 1
ATOM 595 C C . LEU A 1 79 ? 0.202 34.891 14.387 1.00 15.73 79 LEU B C 1
ATOM 596 O O . LEU A 1 79 ? -0.442 33.881 14.124 1.00 17.30 79 LEU B O 1
ATOM 601 N N . MET A 1 80 ? 1.367 34.901 15.028 1.00 15.06 80 MET B N 1
ATOM 602 C CA . MET A 1 80 ? 2.106 33.679 15.422 1.00 15.89 80 MET B CA 1
ATOM 603 C C . MET A 1 80 ? 2.234 33.636 16.900 1.00 17.71 80 MET B C 1
ATOM 604 O O . MET A 1 80 ? 3.090 34.294 17.489 1.00 16.30 80 MET B O 1
ATOM 609 N N . ASN A 1 81 ? 1.428 32.804 17.518 1.00 17.93 81 ASN B N 1
ATOM 610 C CA . ASN A 1 81 ? 1.555 32.606 18.975 1.00 20.27 81 ASN B CA 1
ATOM 611 C C . ASN A 1 81 ? 2.265 31.289 19.313 1.00 22.03 81 ASN B C 1
ATOM 612 O O . ASN A 1 81 ? 2.358 30.405 18.461 1.00 20.28 81 ASN B O 1
ATOM 617 N N . SER A 1 82 ? 2.694 31.191 20.578 1.00 22.02 82 SER B N 1
ATOM 618 C CA . SER A 1 82 ? 3.251 29.929 21.118 1.00 25.23 82 SER B CA 1
ATOM 619 C C . SER A 1 82 ? 4.350 29.384 20.232 1.00 24.07 82 SER B C 1
ATOM 620 O O . SER A 1 82 ? 4.337 28.180 19.850 1.00 21.76 82 SER B O 1
ATOM 623 N N . LEU A 1 83 ? 5.329 30.246 19.935 1.00 21.07 83 LEU B N 1
ATOM 624 C CA . LEU A 1 83 ? 6.306 29.893 18.951 1.00 22.05 83 LEU B CA 1
ATOM 625 C C . LEU A 1 83 ? 7.253 28.793 19.485 1.00 21.98 83 LEU B C 1
ATOM 626 O O . LEU A 1 83 ? 7.531 28.720 20.662 1.00 19.66 83 LEU B O 1
ATOM 631 N N . LYS A 1 84 ? 7.633 27.916 18.564 1.00 22.48 84 LYS B N 1
ATOM 632 C CA . LYS A 1 84 ? 8.600 26.851 18.837 1.00 26.81 84 LYS B CA 1
ATOM 633 C C . LYS A 1 84 ? 9.840 26.950 17.973 1.00 22.95 84 LYS B C 1
ATOM 634 O O . LYS A 1 84 ? 9.818 27.442 16.837 1.00 19.64 84 LYS B O 1
ATOM 640 N N . PRO A 1 85 ? 10.956 26.375 18.453 1.00 24.35 85 PRO B N 1
ATOM 641 C CA . PRO A 1 85 ? 12.133 26.365 17.624 1.00 23.51 85 PRO B CA 1
ATOM 642 C C . PRO A 1 85 ? 11.900 25.836 16.208 1.00 20.47 85 PRO B C 1
ATOM 643 O O . PRO A 1 85 ? 12.477 26.349 15.279 1.00 21.26 85 PRO B O 1
ATOM 647 N N . GLU A 1 86 ? 11.001 24.875 16.035 1.00 21.23 86 GLU B N 1
ATOM 648 C CA . GLU A 1 86 ? 10.737 24.285 14.726 1.00 24.39 86 GLU B CA 1
ATOM 649 C C . GLU A 1 86 ? 9.929 25.215 13.797 1.00 24.39 86 GLU B C 1
ATOM 650 O O . GLU A 1 86 ? 9.742 24.922 12.624 1.00 22.82 86 GLU B O 1
ATOM 656 N N . ASP A 1 87 ? 9.496 26.359 14.331 1.00 20.86 87 ASP B N 1
ATOM 657 C CA . ASP A 1 87 ? 8.934 27.425 13.496 1.00 19.42 87 ASP B CA 1
ATOM 658 C C . ASP A 1 87 ? 9.980 28.329 12.860 1.00 20.18 87 ASP B C 1
ATOM 659 O O . ASP A 1 87 ? 9.638 29.199 11.995 1.00 19.45 87 ASP B O 1
ATOM 664 N N . THR A 1 88 ? 11.262 28.127 13.177 1.00 20.68 88 THR B N 1
ATOM 665 C CA . THR A 1 88 ? 12.339 28.849 12.543 1.00 18.62 88 THR B CA 1
ATOM 666 C C . THR A 1 88 ? 12.390 28.621 11.038 1.00 20.17 88 THR B C 1
ATOM 667 O O . THR A 1 88 ? 12.383 27.465 10.637 1.00 19.60 88 THR B O 1
ATOM 671 N N . ALA A 1 89 ? 12.480 29.685 10.233 1.00 16.03 89 ALA B N 1
ATOM 672 C CA . ALA A 1 89 ? 12.387 29.619 8.787 1.00 15.79 89 ALA B CA 1
ATOM 673 C C . ALA A 1 89 ? 12.364 30.987 8.204 1.00 13.23 89 ALA B C 1
ATOM 674 O O . ALA A 1 89 ? 12.158 31.954 8.931 1.00 15.23 89 ALA B O 1
ATOM 676 N N . ILE A 1 90 ? 12.526 31.068 6.891 1.00 14.23 90 ILE B N 1
ATOM 677 C CA . ILE A 1 90 ? 12.249 32.291 6.143 1.00 14.69 90 ILE B CA 1
ATOM 678 C C . ILE A 1 90 ? 10.767 32.256 5.790 1.00 14.18 90 ILE B C 1
ATOM 679 O O . ILE A 1 90 ? 10.285 31.195 5.273 1.00 14.19 90 ILE B O 1
ATOM 684 N N . TYR A 1 91 ? 10.030 33.292 6.139 1.00 14.69 91 TYR B N 1
ATOM 685 C CA . TYR A 1 91 ? 8.654 33.389 5.849 1.00 13.60 91 TYR B CA 1
ATOM 686 C C . TYR A 1 91 ? 8.422 34.289 4.668 1.00 15.47 91 TYR B C 1
ATOM 687 O O . TYR A 1 91 ? 9.018 35.379 4.600 1.00 16.46 91 TYR B O 1
ATOM 696 N N . TYR A 1 92 ? 7.613 33.834 3.699 1.00 13.34 92 TYR B N 1
ATOM 697 C CA . TYR A 1 92 ? 7.311 34.544 2.487 1.00 14.67 92 TYR B CA 1
ATOM 698 C C . TYR A 1 92 ? 5.817 34.708 2.361 1.00 14.97 92 TYR B C 1
ATOM 699 O O . TYR A 1 92 ? 5.081 33.768 2.679 1.00 14.01 92 TYR B O 1
ATOM 708 N N . CYS A 1 93 ? 5.394 35.821 1.831 1.00 13.50 93 CYS B N 1
ATOM 709 C CA . CYS A 1 93 ? 4.034 35.932 1.355 1.00 15.55 93 CYS B CA 1
ATOM 710 C C . CYS A 1 93 ? 3.975 35.821 -0.143 1.00 15.44 93 CYS B C 1
ATOM 711 O O . CYS A 1 93 ? 4.969 36.079 -0.841 1.00 14.79 93 CYS B O 1
ATOM 714 N N . ALA A 1 94 ? 2.786 35.466 -0.632 1.00 12.49 94 ALA B N 1
ATOM 715 C CA . ALA A 1 94 ? 2.509 35.291 -2.034 1.00 14.00 94 ALA B CA 1
ATOM 716 C C . ALA A 1 94 ? 1.059 35.665 -2.343 1.00 14.73 94 ALA B C 1
ATOM 717 O O . ALA A 1 94 ? 0.213 35.728 -1.433 1.00 15.21 94 ALA B O 1
ATOM 719 N N . ALA A 1 95 ? 0.770 35.996 -3.585 1.00 14.26 95 ALA B N 1
ATOM 720 C CA . ALA A 1 95 ? -0.544 36.383 -3.968 1.00 15.41 95 ALA B CA 1
ATOM 721 C C . ALA A 1 95 ? -0.695 36.222 -5.499 1.00 17.24 95 ALA B C 1
ATOM 722 O O . ALA A 1 95 ? 0.256 36.319 -6.257 1.00 18.57 95 ALA B O 1
ATOM 724 N N . ASP A 1 96 ? -1.930 36.109 -5.928 1.00 18.72 96 ASP B N 1
ATOM 725 C CA . ASP A 1 96 ? -2.274 36.103 -7.351 1.00 17.45 96 ASP B CA 1
ATOM 726 C C . ASP A 1 96 ? -3.779 35.933 -7.444 1.00 21.29 96 ASP B C 1
ATOM 727 O O . ASP A 1 96 ? -4.473 36.004 -6.450 1.00 17.89 96 ASP B O 1
ATOM 732 N N . SER A 1 97 ? -4.270 35.649 -8.642 1.00 23.10 97 SER B N 1
ATOM 733 C CA . SER A 1 97 ? -5.734 35.500 -8.781 1.00 22.64 97 SER B CA 1
ATOM 734 C C . SER A 1 97 ? -5.978 34.146 -9.427 1.00 21.19 97 SER B C 1
ATOM 735 O O . SER A 1 97 ? -6.978 33.965 -10.129 1.00 26.41 97 SER B O 1
ATOM 738 N N . ARG A 1 98 ? -5.136 33.183 -9.125 1.00 19.99 98 ARG B N 1
ATOM 739 C CA . ARG A 1 98 ? -5.305 31.814 -9.522 1.00 20.57 98 ARG B CA 1
ATOM 740 C C . AR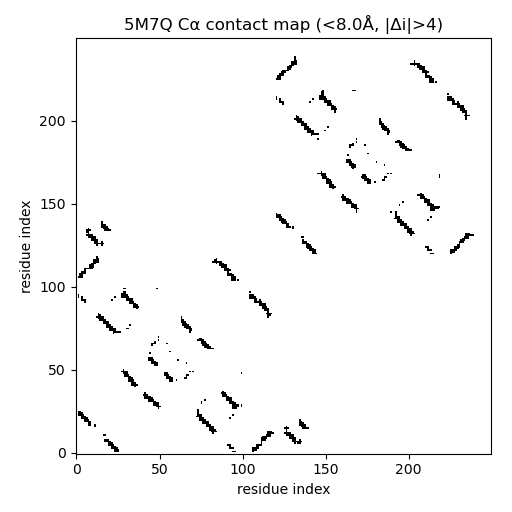G A 1 98 ? -6.347 31.149 -8.609 1.00 22.64 98 ARG B C 1
ATOM 741 O O . ARG A 1 98 ? -6.762 31.685 -7.523 1.00 21.59 98 ARG B O 1
ATOM 749 N N . PRO A 1 99 ? -6.884 29.994 -9.071 1.00 25.86 99 PRO B N 1
ATOM 750 C CA . PRO A 1 99 ? -7.848 29.386 -8.182 1.00 25.60 99 PRO B CA 1
ATOM 751 C C . PRO A 1 99 ? -7.242 29.055 -6.769 1.00 23.19 99 PRO B C 1
ATOM 752 O O . PRO A 1 99 ? -6.056 28.741 -6.659 1.00 24.85 99 PRO B O 1
ATOM 756 N N . ILE A 1 100 ? -8.065 29.188 -5.735 1.00 23.47 100 ILE B N 1
ATOM 757 C CA . ILE A 1 100 ? -7.651 29.091 -4.363 1.00 23.74 100 ILE B CA 1
ATOM 758 C C . ILE A 1 100 ? -6.772 27.882 -4.005 1.00 23.48 100 ILE B C 1
ATOM 759 O O . ILE A 1 100 ? -5.772 27.991 -3.286 1.00 21.07 100 ILE B O 1
ATOM 764 N N . TYR A 1 101 ? -7.111 26.746 -4.574 1.00 24.32 101 TYR B N 1
ATOM 765 C CA . TYR A 1 101 ? -6.383 25.491 -4.324 1.00 21.54 101 TYR B CA 1
ATOM 766 C C . TYR A 1 101 ? -5.134 25.327 -5.150 1.00 22.29 101 TYR B C 1
ATOM 767 O O . TYR A 1 101 ? -4.419 24.373 -4.918 1.00 24.20 101 TYR B O 1
ATOM 776 N N . SER A 1 102 ? -4.852 26.206 -6.120 1.00 20.54 102 SER B N 1
ATOM 777 C CA . SER A 1 102 ? -3.665 26.034 -6.988 1.00 22.35 102 SER B CA 1
ATOM 778 C C . SER A 1 102 ? -2.357 25.893 -6.238 1.00 24.71 102 SER B C 1
ATOM 779 O O . SER A 1 102 ? -2.160 26.635 -5.299 1.00 22.35 102 SER B O 1
ATOM 782 N N . GLY A 1 103 ? -1.457 24.972 -6.684 1.00 21.71 103 GLY B N 1
ATOM 783 C CA . GLY A 1 103 ? -0.166 24.674 -6.036 1.00 24.31 103 GLY B CA 1
ATOM 784 C C . GLY A 1 103 ? 0.908 25.735 -6.312 1.00 23.25 103 GLY B C 1
ATOM 785 O O . GLY A 1 103 ? 1.751 25.978 -5.451 1.00 28.16 103 GLY B O 1
ATOM 786 N N . THR A 1 104 ? 0.790 26.427 -7.435 1.00 24.21 104 THR B N 1
ATOM 787 C CA . THR A 1 104 ? 1.784 27.450 -7.857 1.00 26.46 104 THR B CA 1
ATOM 788 C C . THR A 1 104 ? 1.230 28.792 -7.650 1.00 24.28 104 THR B C 1
ATOM 789 O O . THR A 1 104 ? 0.101 29.030 -8.001 1.00 23.13 104 THR B O 1
ATOM 793 N N . TRP A 1 105 ? 2.054 29.698 -7.110 1.00 19.39 105 TRP B N 1
ATOM 794 C CA . TRP A 1 105 ? 1.631 31.067 -6.874 1.00 17.88 105 TRP B CA 1
ATOM 795 C C . TRP A 1 105 ? 2.510 31.991 -7.743 1.00 16.33 105 TRP B C 1
ATOM 796 O O . TRP A 1 105 ? 3.739 31.780 -7.844 1.00 18.97 105 TRP B O 1
ATOM 807 N N . ARG A 1 106 ? 1.878 32.934 -8.389 1.00 18.85 106 ARG B N 1
ATOM 808 C CA . ARG A 1 106 ? 2.528 33.686 -9.455 1.00 21.95 106 ARG B CA 1
ATOM 809 C C . ARG A 1 106 ? 3.460 34.795 -8.904 1.00 23.92 106 ARG B C 1
ATOM 810 O O . ARG A 1 106 ? 4.482 34.998 -9.511 1.00 22.11 106 ARG B O 1
ATOM 818 N N . TYR A 1 107 ? 3.118 35.436 -7.767 1.00 19.09 107 TYR B N 1
ATOM 819 C CA . TYR A 1 107 ? 3.892 36.587 -7.252 1.00 18.45 107 TYR B CA 1
ATOM 820 C C . TYR A 1 107 ? 4.282 36.359 -5.807 1.00 18.34 107 TYR B C 1
ATOM 821 O O . TYR A 1 107 ? 3.447 35.944 -4.982 1.00 16.20 107 TYR B O 1
ATOM 830 N N . TRP A 1 108 ? 5.555 36.643 -5.503 1.00 15.70 108 TRP B N 1
ATOM 831 C CA . TRP A 1 108 ? 6.158 36.335 -4.224 1.00 16.98 108 TRP B CA 1
ATOM 832 C C . TRP A 1 108 ? 6.811 37.587 -3.575 1.00 18.96 108 TRP B C 1
ATOM 833 O O . TRP A 1 108 ? 7.401 38.407 -4.311 1.00 17.61 108 TRP B O 1
ATOM 844 N N . GLY A 1 109 ? 6.791 37.689 -2.250 1.00 16.07 109 GLY B N 1
ATOM 845 C CA . GLY A 1 109 ? 7.623 38.706 -1.554 1.00 17.20 109 GLY B CA 1
ATOM 846 C C . GLY A 1 109 ? 9.064 38.241 -1.493 1.00 16.97 109 GLY B C 1
ATOM 847 O O . GLY A 1 109 ? 9.440 37.202 -2.067 1.00 19.90 109 GLY B O 1
ATOM 848 N N . GLN A 1 110 ? 9.835 38.977 -0.702 1.00 20.50 110 GLN B N 1
ATOM 849 C CA . GLN A 1 110 ? 11.279 38.879 -0.533 1.00 22.61 110 GLN B CA 1
ATOM 850 C C . GLN A 1 110 ? 11.639 37.876 0.545 1.00 21.26 110 GLN B C 1
ATOM 851 O O . GLN A 1 110 ? 12.739 37.346 0.584 1.00 19.55 110 GLN B O 1
ATOM 857 N N . GLY A 1 111 ? 10.720 37.543 1.451 1.00 18.92 111 GLY B N 1
ATOM 858 C CA . GLY A 1 111 ? 11.047 36.730 2.565 1.00 17.02 111 GLY B CA 1
ATOM 859 C C . GLY A 1 111 ? 11.496 37.561 3.761 1.00 17.95 111 GLY B C 1
ATOM 860 O O . GLY A 1 111 ? 11.967 38.686 3.639 1.00 18.87 111 GLY B O 1
ATOM 861 N N . THR A 1 112 ? 11.314 37.027 4.927 1.00 15.90 112 THR B N 1
ATOM 862 C CA . THR A 1 112 ? 11.943 37.551 6.128 1.00 18.38 112 THR B CA 1
ATOM 863 C C . THR A 1 112 ? 12.307 36.404 7.079 1.00 18.27 112 THR B C 1
ATOM 864 O O . THR A 1 112 ? 11.558 35.415 7.192 1.00 16.84 112 THR B O 1
ATOM 868 N N . GLN A 1 113 ? 13.478 36.502 7.744 1.00 17.68 113 GLN B N 1
ATOM 869 C CA . GLN A 1 113 ? 13.881 35.529 8.665 1.00 16.79 113 GLN B CA 1
ATOM 870 C C . GLN A 1 113 ? 13.119 35.608 9.992 1.00 17.13 113 GLN B C 1
ATOM 871 O O . GLN A 1 113 ? 12.930 36.666 10.573 1.00 18.58 113 GLN B O 1
ATOM 877 N N . VAL A 1 114 ? 12.659 34.471 10.435 1.00 15.10 114 VAL B N 1
ATOM 878 C CA . VAL A 1 114 ? 12.103 34.227 11.726 1.00 15.26 114 VAL B CA 1
ATOM 879 C C . VAL A 1 114 ? 12.952 33.195 12.427 1.00 16.02 114 VAL B C 1
ATOM 880 O O . VAL A 1 114 ? 13.150 32.125 11.882 1.00 17.38 114 VAL B O 1
ATOM 884 N N . THR A 1 115 ? 13.429 33.534 13.613 1.00 18.06 115 THR B N 1
ATOM 885 C CA . THR A 1 115 ? 14.213 32.619 14.439 1.00 17.61 115 THR B CA 1
ATOM 886 C C . THR A 1 115 ? 13.629 32.494 15.824 1.00 19.22 115 THR B C 1
ATOM 887 O O . THR A 1 115 ? 13.437 33.496 16.492 1.00 20.46 115 THR B O 1
ATOM 891 N N . VAL A 1 116 ? 13.301 31.282 16.237 1.00 19.60 116 VAL B N 1
ATOM 892 C CA . VAL A 1 116 ? 12.731 31.026 17.529 1.00 18.55 116 VAL B CA 1
ATOM 893 C C . VAL A 1 116 ? 13.762 30.263 18.317 1.00 24.40 116 VAL B C 1
ATOM 894 O O . VAL A 1 116 ? 14.164 29.172 17.906 1.00 24.50 116 VAL B O 1
ATOM 898 N N . SER A 1 117 ? 14.148 30.748 19.472 1.00 28.20 117 SER B N 1
ATOM 899 C CA . SER A 1 117 ? 15.136 29.957 20.200 1.00 38.39 117 SER B CA 1
ATOM 900 C C . SER A 1 117 ? 14.758 29.793 21.647 1.00 44.31 117 SER B C 1
ATOM 901 O O . SER A 1 117 ? 14.146 30.664 22.247 1.00 39.23 117 SER B O 1
ATOM 904 N N . SER A 1 118 ? 15.119 28.660 22.206 1.00 56.00 118 SER B N 1
ATOM 905 C CA . SER A 1 118 ? 15.025 28.452 23.649 1.00 60.85 118 SER B CA 1
ATOM 906 C C . SER A 1 118 ? 16.389 28.881 24.206 1.00 63.52 118 SER B C 1
ATOM 907 O O . SER A 1 118 ? 17.377 28.207 23.928 1.00 61.34 118 SER B O 1
ATOM 910 N N . ALA A 1 119 ? 16.467 30.012 24.923 1.00 71.41 119 ALA B N 1
ATOM 911 C CA . ALA A 1 119 ? 17.748 30.463 25.596 1.00 67.40 119 ALA B CA 1
ATOM 912 C C . ALA A 1 119 ? 17.538 31.581 26.646 1.00 73.31 119 ALA B C 1
ATOM 913 O O . ALA A 1 119 ? 18.331 31.761 27.588 1.00 67.13 119 ALA B O 1
ATOM 915 N N . GLN B 1 1 ? 6.345 36.340 50.215 1.00 60.75 1 GLN A N 1
ATOM 916 C CA . GLN B 1 1 ? 7.082 36.420 48.921 1.00 64.50 1 GLN A CA 1
ATOM 917 C C . GLN B 1 1 ? 6.086 36.524 47.760 1.00 52.56 1 GLN A C 1
ATOM 918 O O . GLN B 1 1 ? 5.056 35.787 47.716 1.00 49.07 1 GLN A O 1
ATOM 924 N N . VAL B 1 2 ? 6.367 37.462 46.848 1.00 43.59 2 VAL A N 1
ATOM 925 C CA . VAL B 1 2 ? 5.823 37.395 45.481 1.00 35.92 2 VAL A CA 1
ATOM 926 C C . VAL B 1 2 ? 7.003 37.318 44.561 1.00 30.52 2 VAL A C 1
ATOM 927 O O . VAL B 1 2 ? 7.927 38.090 44.660 1.00 27.57 2 VAL A O 1
ATOM 931 N N . GLN B 1 3 ? 6.924 36.436 43.580 1.00 30.26 3 GLN A N 1
ATOM 932 C CA . GLN B 1 3 ? 7.946 36.438 42.595 1.00 30.13 3 GLN A CA 1
ATOM 933 C C . GLN B 1 3 ? 7.286 36.507 41.206 1.00 21.55 3 GLN A C 1
ATOM 934 O O . GLN B 1 3 ? 6.186 36.024 41.032 1.00 23.94 3 GLN A O 1
ATOM 940 N N . LEU B 1 4 ? 8.077 37.070 40.309 1.00 24.30 4 LEU A N 1
ATOM 941 C CA . LEU B 1 4 ? 7.690 37.259 38.896 1.00 24.03 4 LEU A CA 1
ATOM 942 C C . LEU B 1 4 ? 8.707 36.776 37.917 1.00 20.91 4 LEU A C 1
ATOM 943 O O . LEU B 1 4 ? 9.924 37.051 38.086 1.00 25.78 4 LEU A O 1
ATOM 948 N N . GLN B 1 5 ? 8.202 36.349 36.735 1.00 22.12 5 GLN A N 1
ATOM 949 C CA . GLN B 1 5 ? 9.099 36.065 35.649 1.00 24.17 5 GLN A CA 1
ATOM 950 C C . GLN B 1 5 ? 8.546 36.361 34.272 1.00 17.71 5 GLN A C 1
ATOM 951 O O . GLN B 1 5 ? 7.525 35.845 33.911 1.00 20.25 5 GLN A O 1
ATOM 957 N N . GLU B 1 6 ? 9.279 37.189 33.611 1.00 21.23 6 GLU A N 1
ATOM 958 C CA . GLU B 1 6 ? 8.930 37.688 32.254 1.00 21.99 6 GLU A CA 1
ATOM 959 C C . GLU B 1 6 ? 9.514 36.740 31.208 1.00 24.57 6 GLU A C 1
ATOM 960 O O . GLU B 1 6 ? 10.578 36.118 31.417 1.00 27.29 6 GLU A O 1
ATOM 966 N N . SER B 1 7 ? 8.888 36.730 30.051 1.00 21.27 7 SER A N 1
ATOM 967 C CA . SER B 1 7 ? 9.387 35.985 28.890 1.00 22.22 7 SER A CA 1
ATOM 968 C C . SER B 1 7 ? 8.860 36.690 27.623 1.00 23.61 7 SER A C 1
ATOM 969 O O . SER B 1 7 ? 7.885 37.466 27.724 1.00 20.80 7 SER A O 1
ATOM 972 N N . GLY B 1 8 ? 9.387 36.325 26.448 1.00 21.67 8 GLY A N 1
ATOM 973 C CA . GLY B 1 8 ? 8.707 36.662 25.183 1.00 19.42 8 GLY A CA 1
ATOM 974 C C . GLY B 1 8 ? 9.464 37.722 24.483 1.00 18.64 8 GLY A C 1
ATOM 975 O O . GLY B 1 8 ? 9.046 38.195 23.458 1.00 21.11 8 GLY A O 1
ATOM 976 N N . GLY B 1 9 ? 10.596 38.132 25.018 1.00 19.29 9 GLY A N 1
ATOM 977 C CA . GLY B 1 9 ? 11.357 39.147 24.381 1.00 19.51 9 GLY A CA 1
ATOM 978 C C . GLY B 1 9 ? 12.055 38.698 23.095 1.00 23.31 9 GLY A C 1
ATOM 979 O O . GLY B 1 9 ? 12.069 37.519 22.765 1.00 24.06 9 GLY A O 1
ATOM 980 N N . GLY B 1 10 ? 12.672 39.626 22.410 1.00 20.72 10 GLY A N 1
ATOM 981 C CA . GLY B 1 10 ? 13.285 39.354 21.093 1.00 24.20 10 GLY A CA 1
ATOM 982 C C . GLY B 1 10 ? 13.806 40.585 20.408 1.00 23.89 10 GLY A C 1
ATOM 983 O O . GLY B 1 10 ? 13.771 41.670 20.969 1.00 24.54 10 GLY A O 1
ATOM 984 N N . SER B 1 11 ? 14.149 40.423 19.145 1.00 22.05 11 SER A N 1
ATOM 985 C CA . SER B 1 11 ? 14.731 41.419 18.297 1.00 20.55 11 SER A CA 1
ATOM 986 C C . SER B 1 11 ? 13.948 41.371 16.956 1.00 23.23 11 SER A C 1
ATOM 987 O O . SER B 1 11 ? 14.064 40.431 16.164 1.00 21.29 11 SER A O 1
ATOM 990 N N . VAL B 1 12 ? 13.090 42.354 16.745 1.00 22.73 12 VAL A N 1
ATOM 991 C CA . VAL B 1 12 ? 12.143 42.340 15.597 1.00 22.31 12 VAL A CA 1
ATOM 992 C C . VAL B 1 12 ? 12.285 43.626 14.773 1.00 22.92 12 VAL A C 1
ATOM 993 O O . VAL B 1 12 ? 12.716 44.669 15.302 1.00 22.86 12 VAL A O 1
ATOM 997 N N . GLN B 1 13 ? 11.971 43.546 13.493 1.00 17.13 13 GLN A N 1
ATOM 998 C CA . GLN B 1 13 ? 11.838 44.683 12.638 1.00 17.69 13 GLN A CA 1
ATOM 999 C C . GLN B 1 13 ? 10.846 45.682 13.188 1.00 16.26 13 GLN A C 1
ATOM 1000 O O . GLN B 1 13 ? 9.790 45.322 13.660 1.00 18.30 13 GLN A O 1
ATOM 1006 N N . ALA B 1 14 ? 11.171 46.961 13.000 1.00 17.80 14 ALA A N 1
ATOM 1007 C CA . ALA B 1 14 ? 10.194 48.047 13.172 1.00 20.33 14 ALA A CA 1
ATOM 1008 C C . ALA B 1 14 ? 8.930 47.767 12.410 1.00 18.68 14 ALA A C 1
ATOM 1009 O O . ALA B 1 14 ? 8.969 47.349 11.236 1.00 20.97 14 ALA A O 1
ATOM 1011 N N . GLY B 1 15 ? 7.789 48.019 13.031 1.00 18.33 15 GLY A N 1
ATOM 1012 C CA . GLY B 1 15 ? 6.534 47.629 12.481 1.00 20.98 15 GLY A CA 1
ATOM 1013 C C . GLY B 1 15 ? 6.063 46.273 12.900 1.00 20.97 15 GLY A C 1
ATOM 1014 O O . GLY B 1 15 ? 4.900 45.945 12.701 1.00 21.83 15 GLY A O 1
ATOM 1015 N N . GLY B 1 16 ? 6.938 45.413 13.433 1.00 19.30 16 GLY A N 1
ATOM 1016 C CA . GLY B 1 16 ? 6.421 44.136 13.891 1.00 17.73 16 GLY A CA 1
ATOM 1017 C C . GLY B 1 16 ? 5.769 44.140 15.277 1.00 19.31 16 GLY A C 1
ATOM 1018 O O . GLY B 1 16 ? 5.579 45.196 15.891 1.00 19.53 16 GLY A O 1
ATOM 1019 N N . SER B 1 17 ? 5.529 42.933 15.812 1.00 18.25 17 SER A N 1
ATOM 1020 C CA . SER B 1 17 ? 4.878 42.726 17.120 1.00 20.41 17 SER A CA 1
ATOM 1021 C C . SER B 1 17 ? 5.574 41.726 17.988 1.00 18.94 17 SER A C 1
ATOM 1022 O O . SER B 1 17 ? 6.356 40.913 17.487 1.00 17.03 17 SER A O 1
ATOM 1025 N N . LEU B 1 18 ? 5.332 41.801 19.296 1.00 16.67 18 LEU A N 1
ATOM 1026 C CA . LEU B 1 18 ? 5.849 40.818 20.294 1.00 18.45 18 LEU A CA 1
ATOM 1027 C C . LEU B 1 18 ? 4.732 40.658 21.331 1.00 22.48 18 LEU A C 1
ATOM 1028 O O . LEU B 1 18 ? 3.748 41.455 21.334 1.00 20.60 18 LEU A O 1
ATOM 1033 N N . ARG B 1 19 ? 4.701 39.557 22.075 1.00 21.17 19 ARG A N 1
ATOM 1034 C CA . ARG B 1 19 ? 3.765 39.469 23.197 1.00 19.74 19 ARG A CA 1
ATOM 1035 C C . ARG B 1 19 ? 4.620 39.085 24.380 1.00 23.55 19 ARG A C 1
ATOM 1036 O O . ARG B 1 19 ? 5.176 38.007 24.387 1.00 20.49 19 ARG A O 1
ATOM 1044 N N . LEU B 1 20 ? 4.815 39.985 25.345 1.00 19.57 20 LEU A N 1
ATOM 1045 C CA . LEU B 1 20 ? 5.503 39.628 26.606 1.00 20.35 20 LEU A CA 1
ATOM 1046 C C . LEU B 1 20 ? 4.590 38.987 27.564 1.00 18.79 20 LEU A C 1
ATOM 1047 O O . LEU B 1 20 ? 3.384 39.269 27.625 1.00 18.81 20 LEU A O 1
ATOM 1052 N N . SER B 1 21 ? 5.147 38.014 28.352 1.00 17.59 21 SER A N 1
ATOM 1053 C CA . SER B 1 21 ? 4.373 37.214 29.301 1.00 20.80 21 SER A CA 1
ATOM 1054 C C . SER B 1 21 ? 5.030 37.362 30.670 1.00 18.77 21 SER A C 1
ATOM 1055 O O . SER B 1 21 ? 6.235 37.552 30.770 1.00 22.03 21 SER A O 1
ATOM 1058 N N . CYS B 1 22 ? 4.226 37.483 31.708 1.00 19.56 22 CYS A N 1
ATOM 1059 C CA . CYS B 1 22 ? 4.799 37.598 33.064 1.00 23.15 22 CYS A CA 1
ATOM 1060 C C . CYS B 1 22 ? 4.056 36.689 33.974 1.00 24.27 22 CYS A C 1
ATOM 1061 O O . CYS B 1 22 ? 2.782 36.748 34.118 1.00 23.14 22 CYS A O 1
ATOM 1064 N N . ALA B 1 23 ? 4.824 35.775 34.625 1.00 24.55 23 ALA A N 1
ATOM 1065 C CA . ALA B 1 23 ? 4.215 34.836 35.530 1.00 23.95 23 ALA A CA 1
ATOM 1066 C C . ALA B 1 23 ? 4.393 35.460 36.919 1.00 19.38 23 ALA A C 1
ATOM 1067 O O . ALA B 1 23 ? 5.471 35.953 37.238 1.00 22.80 23 ALA A O 1
ATOM 1069 N N . VAL B 1 24 ? 3.279 35.499 37.628 1.00 25.80 24 VAL A N 1
ATOM 1070 C CA . VAL B 1 24 ? 3.187 36.071 38.986 1.00 23.97 24 VAL A CA 1
ATOM 1071 C C . VAL B 1 24 ? 2.904 34.922 39.965 1.00 19.58 24 VAL A C 1
ATOM 1072 O O . VAL B 1 24 ? 1.950 34.199 39.776 1.00 25.33 24 VAL A O 1
ATOM 1076 N N . SER B 1 25 ? 3.754 34.774 40.983 1.00 29.50 25 SER A N 1
ATOM 1077 C CA . SER B 1 25 ? 3.681 33.551 41.852 1.00 30.75 25 SER A CA 1
ATOM 1078 C C . SER B 1 25 ? 2.409 33.317 42.674 1.00 38.22 25 SER A C 1
ATOM 1079 O O . SER B 1 25 ? 2.157 32.216 43.151 1.00 34.05 25 SER A O 1
ATOM 1082 N N . GLU B 1 26 ? 1.596 34.337 42.886 1.00 36.95 26 GLU A N 1
ATOM 1083 C CA . GLU B 1 26 ? 0.290 34.150 43.536 1.00 37.98 26 GLU A CA 1
ATOM 1084 C C . GLU B 1 26 ? -0.563 35.367 43.208 1.00 43.12 26 GLU A C 1
ATOM 1085 O O . GLU B 1 26 ? -0.029 36.363 42.695 1.00 38.87 26 GLU A O 1
ATOM 1091 N N . ASN B 1 27 ? -1.823 35.310 43.605 1.00 44.39 27 ASN A N 1
ATOM 1092 C CA . ASN B 1 27 ? -2.751 36.422 43.416 1.00 38.92 27 ASN A CA 1
ATOM 1093 C C . ASN B 1 27 ? -2.222 37.689 44.035 1.00 39.27 27 ASN A C 1
ATOM 1094 O O . ASN B 1 27 ? -1.729 37.683 45.128 1.00 32.95 27 ASN A O 1
ATOM 1099 N N . THR B 1 28 ? -2.299 38.795 43.285 1.00 35.53 28 THR A N 1
ATOM 1100 C CA . THR B 1 28 ? -1.817 40.099 43.714 1.00 33.72 28 THR A CA 1
ATOM 1101 C C . THR B 1 28 ? -2.880 41.137 43.265 1.00 30.10 28 THR A C 1
ATOM 1102 O O . THR B 1 28 ? -3.772 40.800 42.453 1.00 29.96 28 THR A O 1
ATOM 1106 N N . GLY B 1 29 ? -2.859 42.309 43.880 1.00 32.25 29 GLY A N 1
ATOM 1107 C CA . GLY B 1 29 ? -3.965 43.284 43.651 1.00 29.62 29 GLY A CA 1
ATOM 1108 C C . GLY B 1 29 ? -3.834 43.949 42.282 1.00 26.28 29 GLY A C 1
ATOM 1109 O O . GLY B 1 29 ? -4.849 44.176 41.565 1.00 28.30 29 GLY A O 1
ATOM 1110 N N . ARG B 1 30 ? -2.599 44.283 41.971 1.00 28.57 30 ARG A N 1
ATOM 1111 C CA . ARG B 1 30 ? -2.243 44.855 40.675 1.00 31.46 30 ARG A CA 1
ATOM 1112 C C . ARG B 1 30 ? -0.948 44.270 40.081 1.00 33.78 30 ARG A C 1
ATOM 1113 O O . ARG B 1 30 ? -0.125 43.677 40.821 1.00 25.82 30 ARG A O 1
ATOM 1121 N N . MET B 1 31 ? -0.749 44.523 38.765 1.00 27.80 31 MET A N 1
ATOM 1122 C CA . MET B 1 31 ? 0.430 44.079 37.993 1.00 28.42 31 MET A CA 1
ATOM 1123 C C . MET B 1 31 ? 0.735 45.133 36.961 1.00 27.71 31 MET A C 1
ATOM 1124 O O . MET B 1 31 ? -0.208 45.843 36.517 1.00 27.74 31 MET A O 1
ATOM 1129 N N . GLY B 1 32 ? 2.004 45.373 36.737 1.00 28.41 32 GLY A N 1
ATOM 1130 C CA . GLY B 1 32 ? 2.450 46.307 35.719 1.00 28.79 32 GLY A CA 1
ATOM 1131 C C . GLY B 1 32 ? 3.617 45.878 34.865 1.00 30.53 32 GLY A C 1
ATOM 1132 O O . GLY B 1 32 ? 4.467 45.027 35.243 1.00 24.05 32 GLY A O 1
ATOM 1133 N N . TRP B 1 33 ? 3.678 46.495 33.677 1.00 22.19 33 TRP A N 1
ATOM 1134 C CA . TRP B 1 33 ? 4.843 46.505 32.906 1.00 20.72 33 TRP A CA 1
ATOM 1135 C C . TRP B 1 33 ? 5.563 47.821 32.908 1.00 21.09 33 TRP A C 1
ATOM 1136 O O . TRP B 1 33 ? 4.943 48.904 32.700 1.00 23.98 33 TRP A O 1
ATOM 1147 N N . PHE B 1 34 ? 6.874 47.750 32.962 1.00 21.60 34 PHE A N 1
ATOM 1148 C CA . PHE B 1 34 ? 7.802 48.848 32.899 1.00 23.43 34 PHE A CA 1
ATOM 1149 C C . PHE B 1 34 ? 8.899 48.595 31.931 1.00 26.05 34 PHE A C 1
ATOM 1150 O O . PHE B 1 34 ? 9.088 47.435 31.501 1.00 29.08 34 PHE A O 1
ATOM 1158 N N . ARG B 1 35 ? 9.629 49.637 31.557 1.00 24.22 35 ARG A N 1
ATOM 1159 C CA . ARG B 1 35 ? 10.830 49.528 30.742 1.00 27.17 35 ARG A CA 1
ATOM 1160 C C . ARG B 1 35 ? 11.914 50.473 31.068 1.00 30.19 35 ARG A C 1
ATOM 1161 O O . ARG B 1 35 ? 11.688 51.578 31.597 1.00 33.44 35 ARG A O 1
ATOM 1169 N N . GLN B 1 36 ? 13.116 50.076 30.698 1.00 28.99 36 GLN A N 1
ATOM 1170 C CA . GLN B 1 36 ? 14.257 50.911 30.844 1.00 32.45 36 GLN A CA 1
ATOM 1171 C C . GLN B 1 36 ? 15.182 50.835 29.652 1.00 31.89 36 GLN A C 1
ATOM 1172 O O . GLN B 1 36 ? 15.914 49.847 29.450 1.00 33.25 36 GLN A O 1
ATOM 1178 N N . ALA B 1 37 ? 15.172 51.906 28.871 1.00 36.79 37 ALA A N 1
ATOM 1179 C CA . ALA B 1 37 ? 16.075 52.072 27.729 1.00 42.40 37 ALA A CA 1
ATOM 1180 C C . ALA B 1 37 ? 17.517 52.410 28.143 1.00 48.43 37 ALA A C 1
ATOM 1181 O O . ALA B 1 37 ? 17.784 52.769 29.289 1.00 52.68 37 ALA A O 1
ATOM 1183 N N . PRO B 1 38 ? 18.475 52.258 27.224 1.00 56.84 38 PRO A N 1
ATOM 1184 C CA . PRO B 1 38 ? 19.831 52.531 27.683 1.00 59.78 38 PRO A CA 1
ATOM 1185 C C . PRO B 1 38 ? 19.996 53.982 28.104 1.00 57.98 38 PRO A C 1
ATOM 1186 O O . PRO B 1 38 ? 19.367 54.872 27.523 1.00 60.56 38 PRO A O 1
ATOM 1190 N N . GLY B 1 39 ? 20.819 54.190 29.124 1.00 61.72 39 GLY A N 1
ATOM 1191 C CA . GLY B 1 39 ? 21.041 55.500 29.734 1.00 61.93 39 GLY A CA 1
ATOM 1192 C C . GLY B 1 39 ? 19.778 56.233 30.119 1.00 60.59 39 GLY A C 1
ATOM 1193 O O . GLY B 1 39 ? 19.726 57.451 30.051 1.00 69.70 39 GLY A O 1
ATOM 1194 N N . LYS B 1 40 ? 18.754 55.499 30.514 1.00 51.85 40 LYS A N 1
ATOM 1195 C CA . LYS B 1 40 ? 17.482 56.116 30.849 1.00 52.06 40 LYS A CA 1
ATOM 1196 C C . LYS B 1 40 ? 16.927 55.516 32.106 1.00 45.59 40 LYS A C 1
ATOM 1197 O O . LYS B 1 40 ? 17.368 54.466 32.574 1.00 51.39 40 LYS A O 1
ATOM 1203 N N . GLU B 1 41 ? 15.955 56.213 32.641 1.00 46.73 41 GLU A N 1
ATOM 1204 C CA . GLU B 1 41 ? 15.313 55.854 33.886 1.00 53.43 41 GLU A CA 1
ATOM 1205 C C . GLU B 1 41 ? 14.165 54.906 33.539 1.00 47.58 41 GLU A C 1
ATOM 1206 O O . GLU B 1 41 ? 13.477 55.089 32.509 1.00 47.69 41 GLU A O 1
ATOM 1212 N N . ARG B 1 42 ? 13.956 53.912 34.396 1.00 40.10 42 ARG A N 1
ATOM 1213 C CA . ARG B 1 42 ? 12.809 53.027 34.301 1.00 40.05 42 ARG A CA 1
ATOM 1214 C C . ARG B 1 42 ? 11.537 53.838 34.210 1.00 42.35 42 ARG A C 1
ATOM 1215 O O . ARG B 1 42 ? 11.413 54.860 34.857 1.00 41.00 42 ARG A O 1
ATOM 1223 N N . GLU B 1 43 ? 10.619 53.415 33.366 1.00 38.67 43 GLU A N 1
ATOM 1224 C CA . GLU B 1 43 ? 9.328 54.099 33.195 1.00 37.73 43 GLU A CA 1
ATOM 1225 C C . GLU B 1 43 ? 8.176 53.128 33.088 1.00 33.84 43 GLU A C 1
ATOM 1226 O O . GLU B 1 43 ? 8.329 51.988 32.597 1.00 29.47 43 GLU A O 1
ATOM 1232 N N . LYS B 1 44 ? 7.013 53.555 33.562 1.00 27.52 44 LYS A N 1
ATOM 1233 C CA . LYS B 1 44 ? 5.788 52.851 33.365 1.00 30.39 44 LYS A CA 1
ATOM 1234 C C . LYS B 1 44 ? 5.462 52.658 31.870 1.00 31.97 44 LYS A C 1
ATOM 1235 O O . LYS B 1 44 ? 5.732 53.539 31.057 1.00 30.33 44 LYS A O 1
ATOM 1241 N N . VAL B 1 45 ? 4.863 51.500 31.552 1.00 27.05 45 VAL A N 1
ATOM 1242 C CA . VAL B 1 45 ? 4.320 51.191 30.261 1.00 25.09 45 VAL A CA 1
ATOM 1243 C C . VAL B 1 45 ? 2.860 50.972 30.321 1.00 24.52 45 VAL A C 1
ATOM 1244 O O . VAL B 1 45 ? 2.080 51.577 29.553 1.00 24.37 45 VAL A O 1
ATOM 1248 N N . ALA B 1 46 ? 2.397 50.093 31.192 1.00 21.42 46 ALA A N 1
ATOM 1249 C CA . ALA B 1 46 ? 1.007 49.752 31.263 1.00 21.90 46 ALA A CA 1
ATOM 1250 C C . ALA B 1 46 ? 0.789 49.072 32.629 1.00 27.00 46 ALA A C 1
ATOM 1251 O O . ALA B 1 46 ? 1.741 48.346 33.093 1.00 24.83 46 ALA A O 1
ATOM 1253 N N . ILE B 1 47 ? -0.409 49.293 33.229 1.00 22.99 47 ILE A N 1
ATOM 1254 C CA . ILE B 1 47 ? -0.794 48.696 34.488 1.00 24.21 47 ILE A CA 1
ATOM 1255 C C . ILE B 1 47 ? -2.114 48.175 34.393 1.00 22.84 47 ILE A C 1
ATOM 1256 O O . ILE B 1 47 ? -2.904 48.623 33.574 1.00 22.04 47 ILE A O 1
ATOM 1261 N N . ILE B 1 48 ? -2.406 47.174 35.242 1.00 20.59 48 ILE A N 1
ATOM 1262 C CA . ILE B 1 48 ? -3.660 46.528 35.278 1.00 18.58 48 ILE A CA 1
ATOM 1263 C C . ILE B 1 48 ? -4.025 46.131 36.721 1.00 27.11 48 ILE A C 1
ATOM 1264 O O . ILE B 1 48 ? -3.143 45.921 37.529 1.00 28.91 48 ILE A O 1
ATOM 1269 N N . THR B 1 49 ? -5.319 46.085 37.030 1.00 26.05 49 THR A N 1
ATOM 1270 C CA . THR B 1 49 ? -5.743 45.612 38.315 1.00 29.16 49 THR A CA 1
ATOM 1271 C C . THR B 1 49 ? -6.273 44.209 38.165 1.00 30.11 49 THR A C 1
ATOM 1272 O O . THR B 1 49 ? -7.027 43.880 37.207 1.00 31.30 49 THR A O 1
ATOM 1276 N N . ARG B 1 50 ? -5.924 43.371 39.154 1.00 31.07 50 ARG A N 1
ATOM 1277 C CA . ARG B 1 50 ? -6.364 41.972 39.080 1.00 32.72 50 ARG A CA 1
ATOM 1278 C C . ARG B 1 50 ? -7.838 41.873 39.052 1.00 33.37 50 ARG A C 1
ATOM 1279 O O . ARG B 1 50 ? -8.408 41.162 38.252 1.00 32.64 50 ARG A O 1
ATOM 1287 N N . LEU B 1 51 ? -8.491 42.593 39.941 1.00 39.35 51 LEU A N 1
ATOM 1288 C CA . LEU B 1 51 ? -9.946 42.505 40.023 1.00 42.24 51 LEU A CA 1
ATOM 1289 C C . LEU B 1 51 ? -10.521 43.721 39.313 1.00 44.83 51 LEU A C 1
ATOM 1290 O O . LEU B 1 51 ? -9.915 44.808 39.337 1.00 49.58 51 LEU A O 1
ATOM 1295 N N . GLY B 1 52 ? -11.632 43.522 38.614 1.00 49.68 52 GLY A N 1
ATOM 1296 C CA . GLY B 1 52 ? -12.227 44.600 37.803 1.00 52.85 52 GLY A CA 1
ATOM 1297 C C . GLY B 1 52 ? -11.345 45.058 36.642 1.00 56.26 52 GLY A C 1
ATOM 1298 O O . GLY B 1 52 ? -10.142 44.763 36.566 1.00 53.82 52 GLY A O 1
ATOM 1299 N N . GLY B 1 53 ? -11.940 45.802 35.734 1.00 50.62 53 GLY A N 1
ATOM 1300 C CA . GLY B 1 53 ? -11.284 46.089 34.483 1.00 51.72 53 GLY A CA 1
ATOM 1301 C C . GLY B 1 53 ? -10.544 47.396 34.435 1.00 47.55 53 GLY A C 1
ATOM 1302 O O . GLY B 1 53 ? -10.944 48.271 33.662 1.00 59.32 53 GLY A O 1
ATOM 1303 N N . TYR B 1 54 ? -9.479 47.567 35.212 1.00 33.63 54 TYR A N 1
ATOM 1304 C CA . TYR B 1 54 ? -8.695 48.772 35.044 1.00 29.12 54 TYR A CA 1
ATOM 1305 C C . TYR B 1 54 ? -7.308 48.602 34.402 1.00 32.02 54 TYR A C 1
ATOM 1306 O O . TYR B 1 54 ? -6.459 47.844 34.890 1.00 28.34 54 TYR A O 1
ATOM 1315 N N . THR B 1 55 ? -7.084 49.352 33.329 1.00 26.57 55 THR A N 1
ATOM 1316 C CA . THR B 1 55 ? -5.788 49.528 32.734 1.00 25.81 55 THR A CA 1
ATOM 1317 C C . THR B 1 55 ? -5.498 50.928 32.489 1.00 26.53 55 THR A C 1
ATOM 1318 O O . THR B 1 55 ? -6.441 51.664 32.268 1.00 25.56 55 THR A O 1
ATOM 1322 N N . SER B 1 56 ? -4.216 51.231 32.361 1.00 24.60 56 SER A N 1
ATOM 1323 C CA . SER B 1 56 ? -3.688 52.519 32.093 1.00 26.87 56 SER A CA 1
ATOM 1324 C C . SER B 1 56 ? -2.307 52.441 31.391 1.00 27.08 56 SER A C 1
ATOM 1325 O O . SER B 1 56 ? -1.453 51.620 31.744 1.00 24.59 56 SER A O 1
ATOM 1328 N N . TYR B 1 57 ? -2.077 53.270 30.378 1.00 25.71 57 TYR A N 1
ATOM 1329 C CA . TYR B 1 57 ? -0.885 53.224 29.525 1.00 24.69 57 TYR A CA 1
ATOM 1330 C C . TYR B 1 57 ? -0.075 54.449 29.544 1.00 28.31 57 TYR A C 1
ATOM 1331 O O . TYR B 1 57 ? -0.640 55.546 29.644 1.00 30.40 57 TYR A O 1
ATOM 1340 N N . ALA B 1 58 ? 1.235 54.347 29.354 1.00 25.65 58 ALA A N 1
ATOM 1341 C CA . ALA B 1 58 ? 2.034 55.489 29.005 1.00 26.91 58 ALA A CA 1
ATOM 1342 C C . ALA B 1 58 ? 1.550 56.043 27.627 1.00 30.36 58 ALA A C 1
ATOM 1343 O O . ALA B 1 58 ? 1.104 55.305 26.731 1.00 25.83 58 ALA A O 1
ATOM 1345 N N . GLY B 1 59 ? 1.590 57.364 27.477 1.00 27.95 59 GLY A N 1
ATOM 1346 C CA . GLY B 1 59 ? 1.121 57.962 26.261 1.00 25.15 59 GLY A CA 1
ATOM 1347 C C . GLY B 1 59 ? 1.777 57.469 24.975 1.00 22.76 59 GLY A C 1
ATOM 1348 O O . GLY B 1 59 ? 1.063 57.159 24.047 1.00 28.28 59 GLY A O 1
ATOM 1349 N N . PRO B 1 60 ? 3.108 57.390 24.913 1.00 25.95 60 PRO A N 1
ATOM 1350 C CA . PRO B 1 60 ? 3.784 56.890 23.705 1.00 31.50 60 PRO A CA 1
ATOM 1351 C C . PRO B 1 60 ? 3.418 55.470 23.273 1.00 28.48 60 PRO A C 1
ATOM 1352 O O . PRO B 1 60 ? 3.713 55.112 22.087 1.00 29.46 60 PRO A O 1
ATOM 1356 N N . VAL B 1 61 ? 2.708 54.712 24.115 1.00 25.82 61 VAL A N 1
ATOM 1357 C CA . VAL B 1 61 ? 2.266 53.318 23.735 1.00 22.32 61 VAL A CA 1
ATOM 1358 C C . VAL B 1 61 ? 0.854 53.127 23.549 1.00 26.56 61 VAL A C 1
ATOM 1359 O O . VAL B 1 61 ? 0.358 52.077 23.063 1.00 22.35 61 VAL A O 1
ATOM 1363 N N . LYS B 1 62 ? 0.086 54.121 24.002 1.00 25.79 62 LYS A N 1
ATOM 1364 C CA . LYS B 1 62 ? -1.319 53.951 23.895 1.00 28.87 62 LYS A CA 1
ATOM 1365 C C . LYS B 1 62 ? -1.795 53.696 22.455 1.00 27.00 62 LYS A C 1
ATOM 1366 O O . LYS B 1 62 ? -1.254 54.259 21.519 1.00 29.74 62 LYS A O 1
ATOM 1372 N N . GLY B 1 63 ? -2.757 52.789 22.319 1.00 30.81 63 GLY A N 1
ATOM 1373 C CA . GLY B 1 63 ? -3.246 52.278 21.030 1.00 31.05 63 GLY A CA 1
ATOM 1374 C C . GLY B 1 63 ? -2.305 51.275 20.349 1.00 29.94 63 GLY A C 1
ATOM 1375 O O . GLY B 1 63 ? -2.747 50.623 19.402 1.00 33.74 63 GLY A O 1
ATOM 1376 N N . ARG B 1 64 ? -1.015 51.209 20.736 1.00 26.13 64 ARG A N 1
ATOM 1377 C CA . ARG B 1 64 ? -0.102 50.199 20.112 1.00 22.40 64 ARG A CA 1
ATOM 1378 C C . ARG B 1 64 ? 0.068 48.958 20.979 1.00 23.92 64 ARG A C 1
ATOM 1379 O O . ARG B 1 64 ? 0.218 47.844 20.451 1.00 22.48 64 ARG A O 1
ATOM 1387 N N . PHE B 1 65 ? 0.069 49.164 22.280 1.00 23.49 65 PHE A N 1
ATOM 1388 C CA . PHE B 1 65 ? 0.299 48.074 23.306 1.00 21.71 65 PHE A CA 1
ATOM 1389 C C . PHE B 1 65 ? -0.985 47.824 24.032 1.00 25.38 65 PHE A C 1
ATOM 1390 O O . PHE B 1 65 ? -1.800 48.754 24.250 1.00 26.29 65 PHE A O 1
ATOM 1398 N N . THR B 1 66 ? -1.240 46.566 24.404 1.00 21.54 66 THR A N 1
ATOM 1399 C CA . THR B 1 66 ? -2.356 46.183 25.187 1.00 22.66 66 THR A CA 1
ATOM 1400 C C . THR B 1 66 ? -1.847 45.333 26.375 1.00 24.11 66 THR A C 1
ATOM 1401 O O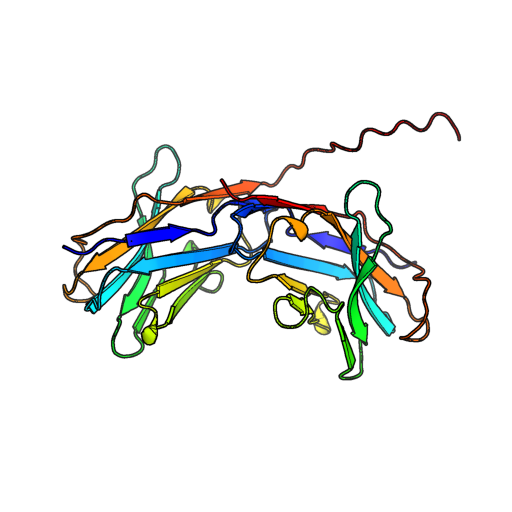 . THR B 1 66 ? -1.173 44.358 26.171 1.00 20.97 66 THR A O 1
ATOM 1405 N N . ILE B 1 67 ? -2.246 45.717 27.575 1.00 22.51 67 ILE A N 1
ATOM 1406 C CA . ILE B 1 67 ? -1.989 44.912 28.795 1.00 21.85 67 ILE A CA 1
ATOM 1407 C C . ILE B 1 67 ? -3.216 44.069 29.074 1.00 22.84 67 ILE A C 1
ATOM 1408 O O . ILE B 1 67 ? -4.348 44.525 28.999 1.00 23.39 67 ILE A O 1
ATOM 1413 N N . SER B 1 68 ? -3.032 42.784 29.356 1.00 23.38 68 SER A N 1
ATOM 1414 C CA . SER B 1 68 ? -4.142 41.919 29.722 1.00 23.38 68 SER A CA 1
ATOM 1415 C C . SER B 1 68 ? -3.625 40.874 30.729 1.00 22.17 68 SER A C 1
ATOM 1416 O O . SER B 1 68 ? -2.459 40.894 31.043 1.00 22.47 68 SER A O 1
ATOM 1419 N N . GLN B 1 69 ? -4.514 40.043 31.203 1.00 25.60 69 GLN A N 1
ATOM 1420 C CA . GLN B 1 69 ? -4.165 39.036 32.218 1.00 29.10 69 GLN A CA 1
ATOM 1421 C C . GLN B 1 69 ? -4.988 37.818 32.054 1.00 30.83 69 GLN A C 1
ATOM 1422 O O . GLN B 1 69 ? -6.021 37.829 31.432 1.00 32.25 69 GLN A O 1
ATOM 1428 N N . ASP B 1 70 ? -4.499 36.720 32.625 1.00 39.20 70 ASP A N 1
ATOM 1429 C CA . ASP B 1 70 ? -5.295 35.517 32.770 1.00 38.78 70 ASP A CA 1
ATOM 1430 C C . ASP B 1 70 ? -5.182 35.074 34.235 1.00 42.21 70 ASP A C 1
ATOM 1431 O O . ASP B 1 70 ? -4.104 34.743 34.732 1.00 41.90 70 ASP A O 1
ATOM 1436 N N . ASN B 1 71 ? -6.313 35.091 34.917 1.00 46.13 71 ASN A N 1
ATOM 1437 C CA . ASN B 1 71 ? -6.306 35.027 36.390 1.00 53.98 71 ASN A CA 1
ATOM 1438 C C . ASN B 1 71 ? -6.079 33.631 36.920 1.00 46.37 71 ASN A C 1
ATOM 1439 O O . ASN B 1 71 ? -5.347 33.480 37.879 1.00 52.87 71 ASN A O 1
ATOM 1444 N N . ALA B 1 72 ? -6.684 32.645 36.264 1.00 46.98 72 ALA A N 1
ATOM 1445 C CA . ALA B 1 72 ? -6.430 31.218 36.498 1.00 50.95 72 ALA A CA 1
ATOM 1446 C C . ALA B 1 72 ? -4.927 30.932 36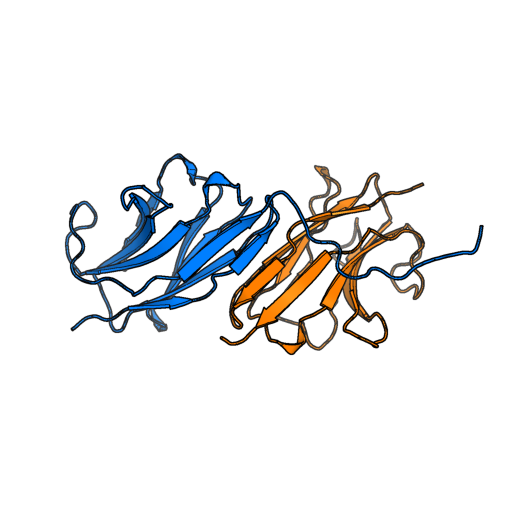.550 1.00 55.82 72 ALA A C 1
ATOM 1447 O O . ALA B 1 72 ? -4.442 30.320 37.505 1.00 58.08 72 ALA A O 1
ATOM 1449 N N . LYS B 1 73 ? -4.198 31.456 35.558 1.00 52.64 73 LYS A N 1
ATOM 1450 C CA . LYS B 1 73 ? -2.753 31.252 35.425 1.00 42.28 73 LYS A CA 1
ATOM 1451 C C . LYS B 1 73 ? -1.874 32.230 36.152 1.00 39.82 73 LYS A C 1
ATOM 1452 O O . LYS B 1 73 ? -0.669 32.067 36.111 1.00 36.20 73 LYS A O 1
ATOM 1458 N N . ASN B 1 74 ? -2.452 33.233 36.821 1.00 35.80 74 ASN A N 1
ATOM 1459 C CA . ASN B 1 74 ? -1.737 34.409 37.380 1.00 40.25 74 ASN A CA 1
ATOM 1460 C C . ASN B 1 74 ? -0.697 34.957 36.403 1.00 33.92 74 ASN A C 1
ATOM 1461 O O . ASN B 1 74 ? 0.475 35.238 36.758 1.00 31.95 74 ASN A O 1
ATOM 1466 N N . THR B 1 75 ? -1.111 35.100 35.148 1.00 31.15 75 THR A N 1
ATOM 1467 C CA . THR B 1 75 ? -0.209 35.697 34.143 1.00 29.37 75 THR A CA 1
ATOM 1468 C C . THR B 1 75 ? -0.728 37.091 33.672 1.00 25.49 75 THR A C 1
ATOM 1469 O O . THR B 1 75 ? -1.948 37.285 33.597 1.00 31.01 75 THR A O 1
ATOM 1473 N N . VAL B 1 76 ? 0.216 37.951 33.394 1.00 24.21 76 VAL A N 1
ATOM 1474 C CA . VAL B 1 76 ? -0.050 39.274 32.784 1.00 26.86 76 VAL A CA 1
ATOM 1475 C C . VAL B 1 76 ? 0.735 39.350 31.470 1.00 28.28 76 VAL A C 1
ATOM 1476 O O . VAL B 1 76 ? 1.938 39.060 31.433 1.00 30.97 76 VAL A O 1
ATOM 1480 N N . TYR B 1 77 ? 0.038 39.804 30.411 1.00 26.67 77 TYR A N 1
ATOM 1481 C CA . TYR B 1 77 ? 0.605 39.902 29.048 1.00 24.29 77 TYR A CA 1
ATOM 1482 C C . TYR B 1 77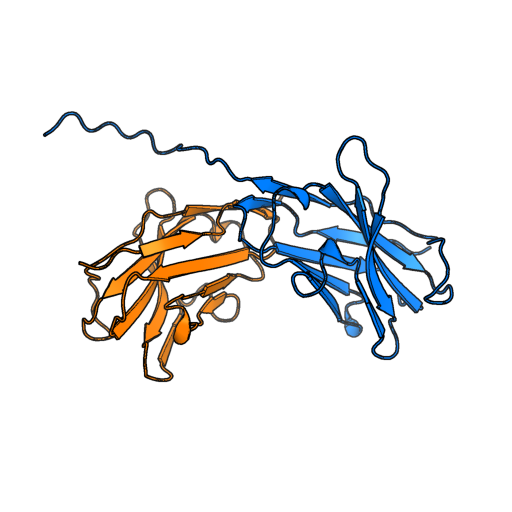 ? 0.741 41.369 28.606 1.00 22.55 77 TYR A C 1
ATOM 1483 O O . TYR B 1 77 ? -0.080 42.195 29.031 1.00 21.14 77 TYR A O 1
ATOM 1492 N N . LEU B 1 78 ? 1.753 41.655 27.797 1.00 20.40 78 LEU A N 1
ATOM 1493 C CA . LEU B 1 78 ? 1.906 42.940 27.109 1.00 18.71 78 LEU A CA 1
ATOM 1494 C C . LEU B 1 78 ? 1.984 42.652 25.583 1.00 20.50 78 LEU A C 1
ATOM 1495 O O . LEU B 1 78 ? 3.049 42.239 25.077 1.00 18.29 78 LEU A O 1
ATOM 1500 N N . LEU B 1 79 ? 0.862 42.849 24.900 1.00 19.19 79 LEU A N 1
ATOM 1501 C CA . LEU B 1 79 ? 0.810 42.795 23.446 1.00 21.62 79 LEU A CA 1
ATOM 1502 C C . LEU B 1 79 ? 1.370 44.089 22.817 1.00 22.31 79 LEU A C 1
ATOM 1503 O O . LEU B 1 79 ? 0.878 45.213 23.055 1.00 23.05 79 LEU A O 1
ATOM 1508 N N . MET B 1 80 ? 2.469 43.954 22.099 1.00 21.27 80 MET A N 1
ATOM 1509 C CA . MET B 1 80 ? 3.179 45.091 21.580 1.00 20.18 80 MET A CA 1
ATOM 1510 C C . MET B 1 80 ? 3.082 45.095 20.019 1.00 23.30 80 MET A C 1
ATOM 1511 O O . MET B 1 80 ? 3.847 44.328 19.385 1.00 18.32 80 MET A O 1
ATOM 1516 N N . ASN B 1 81 ? 2.201 45.921 19.443 1.00 18.19 81 ASN A N 1
ATOM 1517 C CA . ASN B 1 81 ? 2.095 46.105 17.975 1.00 20.46 81 ASN A CA 1
ATOM 1518 C C . ASN B 1 81 ? 2.753 47.369 17.462 1.00 21.13 81 ASN A C 1
ATOM 1519 O O . ASN B 1 81 ? 3.065 48.300 18.230 1.00 20.30 81 ASN A O 1
ATOM 1524 N N . SER B 1 82 ? 3.084 47.356 16.174 1.00 22.51 82 SER A N 1
ATOM 1525 C CA . SER B 1 82 ? 3.666 48.499 15.532 1.00 25.40 82 SER A CA 1
ATOM 1526 C C . SER B 1 82 ? 4.868 49.004 16.279 1.00 25.57 82 SER A C 1
ATOM 1527 O O . SER B 1 82 ? 5.002 50.176 16.585 1.00 22.06 82 SER A O 1
ATOM 1530 N N . LEU B 1 83 ? 5.810 48.082 16.521 1.00 22.58 83 LEU A N 1
ATOM 1531 C CA . LEU B 1 83 ? 7.018 48.397 17.248 1.00 22.33 83 LEU A CA 1
ATOM 1532 C C . LEU B 1 83 ? 7.830 49.424 16.557 1.00 22.45 83 LEU A C 1
ATOM 1533 O O . LEU B 1 83 ? 7.908 49.415 15.344 1.00 22.40 83 LEU A O 1
ATOM 1538 N N . LYS B 1 84 ? 8.373 50.364 17.350 1.00 24.00 84 LYS A N 1
ATOM 1539 C CA . LYS B 1 84 ? 9.224 51.443 16.907 1.00 25.89 84 LYS A CA 1
ATOM 1540 C C . LYS B 1 84 ? 10.605 51.351 17.504 1.00 25.25 84 LYS A C 1
ATOM 1541 O O . LYS B 1 84 ? 10.780 50.798 18.596 1.00 24.40 84 LYS A O 1
ATOM 1547 N N . PRO B 1 85 ? 11.601 51.939 16.848 1.00 28.30 85 PRO A N 1
ATOM 1548 C CA . PRO B 1 85 ? 12.962 51.895 17.401 1.00 31.66 85 PRO A CA 1
ATOM 1549 C C . PRO B 1 85 ? 13.029 52.344 18.871 1.00 30.14 85 PRO A C 1
ATOM 1550 O O . PRO B 1 85 ? 13.812 51.807 19.625 1.00 31.23 85 PRO A O 1
ATOM 1554 N N . GLU B 1 86 ? 12.145 53.274 19.230 1.00 29.93 86 GLU A N 1
ATOM 1555 C CA . GLU B 1 86 ? 12.196 53.940 20.540 1.00 37.54 86 GLU A CA 1
ATOM 1556 C C . GLU B 1 86 ? 11.694 52.994 21.646 1.00 31.52 86 GLU A C 1
ATOM 1557 O O . GLU B 1 86 ? 11.761 53.315 22.841 1.00 27.88 86 GLU A O 1
ATOM 1563 N N . ASP B 1 87 ? 11.123 51.865 21.235 1.00 28.28 87 ASP A N 1
ATOM 1564 C CA . ASP B 1 87 ? 10.610 50.846 22.132 1.00 26.22 87 ASP A CA 1
ATOM 1565 C C . ASP B 1 87 ? 11.655 49.914 22.688 1.00 22.96 87 ASP A C 1
ATOM 1566 O O . ASP B 1 87 ? 11.339 49.157 23.598 1.00 28.22 87 ASP A O 1
ATOM 1571 N N . THR B 1 88 ? 12.851 49.972 22.127 1.00 24.74 88 THR A N 1
ATOM 1572 C CA . THR B 1 88 ? 13.983 49.197 22.527 1.00 25.82 88 THR A CA 1
ATOM 1573 C C . THR B 1 88 ? 14.311 49.458 23.991 1.00 25.59 88 THR A C 1
ATOM 1574 O O . THR B 1 88 ? 14.531 50.574 24.360 1.00 24.74 88 THR A O 1
ATOM 1578 N N . ALA B 1 89 ? 14.248 48.409 24.782 1.00 25.58 89 ALA A N 1
ATOM 1579 C CA . ALA B 1 89 ? 14.503 48.484 26.210 1.00 27.61 89 ALA A CA 1
ATOM 1580 C C . ALA B 1 89 ? 14.487 47.104 26.827 1.00 28.17 89 ALA A C 1
ATOM 1581 O O . ALA B 1 89 ? 13.935 46.115 26.262 1.00 24.93 89 ALA A O 1
ATOM 1583 N N . ILE B 1 90 ? 14.985 47.052 28.062 1.00 25.21 90 ILE A N 1
ATOM 1584 C CA . ILE B 1 90 ? 14.593 45.920 28.917 1.00 27.52 90 ILE A CA 1
ATOM 1585 C C . ILE B 1 90 ? 13.233 46.195 29.497 1.00 25.18 90 ILE A C 1
ATOM 1586 O O . ILE B 1 90 ? 13.050 47.226 30.134 1.00 29.99 90 ILE A O 1
ATOM 1591 N N . TYR B 1 91 ? 12.323 45.242 29.385 1.00 22.75 91 TYR A N 1
ATOM 1592 C CA . TYR B 1 91 ? 11.020 45.325 29.946 1.00 22.50 91 TYR A CA 1
ATOM 1593 C C . TYR B 1 91 ? 10.825 44.455 31.191 1.00 28.46 91 TYR A C 1
ATOM 1594 O O . TYR B 1 91 ? 11.134 43.291 31.182 1.00 26.73 91 TYR A O 1
ATOM 1603 N N . TYR B 1 92 ? 10.216 45.035 32.225 1.00 25.14 92 TYR A N 1
ATOM 1604 C CA . TYR B 1 92 ? 10.116 44.417 33.572 1.00 28.09 92 TYR A CA 1
ATOM 1605 C C . TYR B 1 92 ? 8.682 44.326 33.959 1.00 24.18 92 TYR A C 1
ATOM 1606 O O . TYR B 1 92 ? 7.942 45.274 33.647 1.00 26.86 92 TYR A O 1
ATOM 1615 N N . CYS B 1 93 ? 8.227 43.230 34.589 1.00 24.27 93 CYS A N 1
ATOM 1616 C CA . CYS B 1 93 ? 6.885 43.218 35.199 1.00 24.14 93 CYS A CA 1
ATOM 1617 C C . CYS B 1 93 ? 7.027 43.410 36.740 1.00 24.29 93 CYS A C 1
ATOM 1618 O O . CYS B 1 93 ? 8.066 43.054 37.324 1.00 25.08 93 CYS A O 1
ATOM 1621 N N . ALA B 1 94 ? 5.946 43.895 37.343 1.00 26.42 94 ALA A N 1
ATOM 1622 C CA . ALA B 1 94 ? 5.930 44.199 38.799 1.00 23.73 94 ALA A CA 1
ATOM 1623 C C . ALA B 1 94 ? 4.586 43.950 39.313 1.00 23.31 94 ALA A C 1
ATOM 1624 O O . ALA B 1 94 ? 3.627 43.906 38.566 1.00 23.60 94 ALA A O 1
ATOM 1626 N N . ALA B 1 95 ? 4.467 43.630 40.622 1.00 21.09 95 ALA A N 1
ATOM 1627 C CA . ALA B 1 95 ? 3.191 43.315 41.184 1.00 22.78 95 ALA A CA 1
ATOM 1628 C C . ALA B 1 95 ? 3.287 43.620 42.698 1.00 26.78 95 ALA A C 1
ATOM 1629 O O . ALA B 1 95 ? 4.401 43.828 43.219 1.00 28.66 95 ALA A O 1
ATOM 1631 N N . ASP B 1 96 ? 2.102 43.761 43.286 1.00 28.03 96 ASP A N 1
ATOM 1632 C CA . ASP B 1 96 ? 1.890 44.015 44.775 1.00 28.86 96 ASP A CA 1
ATOM 1633 C C . ASP B 1 96 ? 0.403 44.220 45.023 1.00 33.03 96 ASP A C 1
ATOM 1634 O O . ASP B 1 96 ? -0.389 44.065 44.093 1.00 32.97 96 ASP A O 1
ATOM 1639 N N . SER B 1 97 ? -0.037 44.391 46.283 1.00 31.42 97 SER A N 1
ATOM 1640 C CA . SER B 1 97 ? -1.438 44.554 46.526 1.00 33.46 97 SER A CA 1
ATOM 1641 C C . SER B 1 97 ? -1.698 45.981 47.026 1.00 35.81 97 SER A C 1
ATOM 1642 O O . SER B 1 97 ? -2.767 46.245 47.597 1.00 38.33 97 SER A O 1
ATOM 1645 N N . ARG B 1 98 ? -0.760 46.887 46.733 1.00 32.82 98 ARG A N 1
ATOM 1646 C CA . ARG B 1 98 ? -0.913 48.318 47.021 1.00 35.23 98 ARG A CA 1
ATOM 1647 C C . ARG B 1 98 ? -1.962 48.978 46.097 1.00 34.13 98 ARG A C 1
ATOM 1648 O O . ARG B 1 98 ? -2.247 48.473 44.969 1.00 32.96 98 ARG A O 1
ATOM 1656 N N . PRO B 1 99 ? -2.578 50.104 46.539 1.00 33.78 99 PRO A N 1
ATOM 1657 C CA . PRO B 1 99 ? -3.611 50.679 45.618 1.00 35.17 99 PRO A CA 1
ATOM 1658 C C . PRO B 1 99 ? -3.075 51.036 44.200 1.00 28.14 99 PRO A C 1
ATOM 1659 O O . PRO B 1 99 ? -1.887 51.426 44.038 1.00 36.22 99 PRO A O 1
ATOM 1663 N N . ILE B 1 100 ? -3.949 50.930 43.198 1.00 34.15 100 ILE A N 1
ATOM 1664 C CA . ILE B 1 100 ? -3.501 51.086 41.760 1.00 32.52 100 ILE A CA 1
ATOM 1665 C C . ILE B 1 100 ? -2.652 52.318 41.516 1.00 33.53 100 ILE A C 1
ATOM 1666 O O . ILE B 1 100 ? -1.573 52.261 40.934 1.00 29.28 100 ILE A O 1
ATOM 1671 N N . TYR B 1 101 ? -3.068 53.443 42.095 1.00 35.08 101 TYR A N 1
ATOM 1672 C CA . TYR B 1 101 ? -2.320 54.706 41.964 1.00 35.84 101 TYR A CA 1
ATOM 1673 C C . TYR B 1 101 ? -0.983 54.727 42.682 1.00 35.34 101 TYR A C 1
ATOM 1674 O O . TYR B 1 101 ? -0.232 55.681 42.430 1.00 37.15 101 TYR A O 1
ATOM 1683 N N . SER B 1 102 ? -0.654 53.743 43.571 1.00 38.23 102 SER A N 1
ATOM 1684 C CA . SER B 1 102 ? 0.602 53.856 44.382 1.00 38.13 102 SER A CA 1
ATOM 1685 C C . SER B 1 102 ? 1.746 53.929 43.425 1.00 43.48 102 SER A C 1
ATOM 1686 O O . SER B 1 102 ? 1.756 53.186 42.429 1.00 46.15 102 SER A O 1
ATOM 1689 N N . GLY B 1 103 ? 2.724 54.781 43.713 1.00 41.40 103 GLY A N 1
ATOM 1690 C CA . GLY B 1 103 ? 3.826 55.015 42.773 1.00 45.89 103 GLY A CA 1
ATOM 1691 C C . GLY B 1 103 ? 5.025 54.100 43.008 1.00 49.77 103 GLY A C 1
ATOM 1692 O O . GLY B 1 103 ? 6.058 54.216 42.333 1.00 47.99 103 GLY A O 1
ATOM 1693 N N . THR B 1 104 ? 4.895 53.199 43.980 1.00 49.12 104 THR A N 1
ATOM 1694 C CA . THR B 1 104 ? 5.990 52.318 44.386 1.00 45.36 104 THR A CA 1
ATOM 1695 C C . THR B 1 104 ? 5.442 50.921 44.277 1.00 40.36 104 THR A C 1
ATOM 1696 O O . THR B 1 104 ? 4.318 50.624 44.731 1.00 39.55 104 THR A O 1
ATOM 1700 N N . TRP B 1 105 ? 6.238 50.067 43.617 1.00 38.93 105 TRP A N 1
ATOM 1701 C CA . TRP B 1 105 ? 5.937 48.673 43.452 1.00 34.65 105 TRP A CA 1
ATOM 1702 C C . TRP B 1 105 ? 6.908 47.763 44.284 1.00 29.73 105 TRP A C 1
ATOM 1703 O O . TRP B 1 105 ? 8.136 47.888 44.244 1.00 29.93 105 TRP A O 1
ATOM 1714 N N . ARG B 1 106 ? 6.336 46.837 45.006 1.00 33.39 106 ARG A N 1
ATOM 1715 C CA . ARG B 1 106 ? 7.143 46.117 46.005 1.00 36.88 106 ARG A CA 1
ATOM 1716 C C . ARG B 1 106 ? 8.125 45.121 45.327 1.00 38.31 106 ARG A C 1
ATOM 1717 O O . ARG B 1 106 ? 9.363 45.203 45.533 1.00 39.71 106 ARG A O 1
ATOM 1725 N N . TYR B 1 107 ? 7.562 44.347 44.397 1.00 34.95 107 TYR A N 1
ATOM 1726 C CA . TYR B 1 107 ? 8.147 43.099 43.822 1.00 30.80 107 TYR A CA 1
ATOM 1727 C C . TYR B 1 107 ? 8.365 43.213 42.291 1.00 32.04 107 TYR A C 1
ATOM 1728 O O . TYR B 1 107 ? 7.443 43.533 41.544 1.00 29.94 107 TYR A O 1
ATOM 1737 N N . TRP B 1 108 ? 9.596 42.911 41.864 1.00 35.66 108 TRP A N 1
ATOM 1738 C CA . TRP B 1 108 ? 10.000 43.058 40.478 1.00 34.74 108 TRP A CA 1
ATOM 1739 C C . TRP B 1 108 ? 10.527 41.747 39.899 1.00 36.31 108 TRP A C 1
ATOM 1740 O O . TRP B 1 108 ? 11.107 40.931 40.638 1.00 29.08 108 TRP A O 1
ATOM 1751 N N . GLY B 1 109 ? 10.302 41.568 38.583 1.00 33.06 109 GLY A N 1
ATOM 1752 C CA . GLY B 1 109 ? 10.974 40.507 37.813 1.00 30.60 109 GLY A CA 1
ATOM 1753 C C . GLY B 1 109 ? 12.369 40.931 37.398 1.00 32.74 109 GLY A C 1
ATOM 1754 O O . GLY B 1 109 ? 12.826 42.032 37.660 1.00 33.02 109 GLY A O 1
ATOM 1755 N N . GLN B 1 110 ? 13.026 40.055 36.654 1.00 30.62 110 GLN A N 1
ATOM 1756 C CA . GLN B 1 110 ? 14.410 40.231 36.275 1.00 36.03 110 GLN A CA 1
ATOM 1757 C C . GLN B 1 110 ? 14.505 40.933 34.878 1.00 32.42 110 GLN A C 1
ATOM 1758 O O . GLN B 1 110 ? 15.507 41.478 34.540 1.00 32.25 110 GLN A O 1
ATOM 1764 N N . GLY B 1 111 ? 13.412 40.910 34.120 1.00 31.30 111 GLY A N 1
ATOM 1765 C CA . GLY B 1 111 ? 13.316 41.658 32.861 1.00 31.32 111 GLY A CA 1
ATOM 1766 C C . GLY B 1 111 ? 13.498 40.757 31.654 1.00 31.65 111 GLY A C 1
ATOM 1767 O O . GLY B 1 111 ? 13.942 39.636 31.779 1.00 30.96 111 GLY A O 1
ATOM 1768 N N . THR B 1 112 ? 13.127 41.259 30.483 1.00 28.55 112 THR A N 1
ATOM 1769 C CA . THR B 1 112 ? 13.336 40.556 29.209 1.00 28.34 112 THR A CA 1
ATOM 1770 C C . THR B 1 112 ? 13.713 41.666 28.187 1.00 27.74 112 THR A C 1
ATOM 1771 O O . THR B 1 112 ? 13.115 42.755 28.209 1.00 27.73 112 THR A O 1
ATOM 1775 N N . GLN B 1 113 ? 14.681 41.397 27.317 1.00 22.78 113 GLN A N 1
ATOM 1776 C CA . GLN B 1 113 ? 15.168 42.382 26.377 1.00 24.27 113 GLN A CA 1
ATOM 1777 C C . GLN B 1 113 ? 14.260 42.474 25.141 1.00 22.37 113 GLN A C 1
ATOM 1778 O O . GLN B 1 113 ? 13.878 41.449 24.557 1.00 20.21 113 GLN A O 1
ATOM 1784 N N . VAL B 1 114 ? 13.966 43.709 24.737 1.00 22.00 114 VAL A N 1
ATOM 1785 C CA . VAL B 1 114 ? 13.286 43.981 23.481 1.00 22.90 114 VAL A CA 1
ATOM 1786 C C . VAL B 1 114 ? 14.148 44.889 22.651 1.00 24.00 114 VAL A C 1
ATOM 1787 O O . VAL B 1 114 ? 14.577 45.961 23.104 1.00 27.19 114 VAL A O 1
ATOM 1791 N N . THR B 1 115 ? 14.398 44.498 21.385 1.00 22.75 115 THR A N 1
ATOM 1792 C CA . THR B 1 115 ? 15.181 45.293 20.468 1.00 21.83 115 THR A CA 1
ATOM 1793 C C . THR B 1 115 ? 14.411 45.424 19.191 1.00 24.30 115 THR A C 1
ATOM 1794 O O . THR B 1 115 ? 13.936 44.430 18.670 1.00 23.77 115 THR A O 1
ATOM 1798 N N . VAL B 1 116 ? 14.262 46.651 18.715 1.00 21.36 116 VAL A N 1
ATOM 1799 C CA . VAL B 1 116 ? 13.527 46.937 17.516 1.00 25.88 116 VAL A CA 1
ATOM 1800 C C . VAL B 1 116 ? 14.499 47.502 16.535 1.00 26.34 116 VAL A C 1
ATOM 1801 O O . VAL B 1 116 ? 15.108 48.498 16.798 1.00 23.57 116 VAL A O 1
ATOM 1805 N N . SER B 1 117 ? 14.638 46.867 15.391 1.00 26.33 117 SER A N 1
ATOM 1806 C CA . SER B 1 117 ? 15.644 47.173 14.408 1.00 27.14 117 SER A CA 1
ATOM 1807 C C . SER B 1 117 ? 15.061 47.749 13.112 1.00 29.69 117 SER A C 1
ATOM 1808 O O . SER B 1 117 ? 14.017 47.339 12.639 1.00 27.78 117 SER A O 1
ATOM 1811 N N . SER B 1 118 ? 15.748 48.746 12.561 1.00 29.36 118 SER A N 1
ATOM 1812 C CA . SER B 1 118 ? 15.350 49.325 11.280 1.00 36.09 118 SER A CA 1
ATOM 1813 C C . SER B 1 118 ? 16.225 48.820 10.147 1.00 36.78 118 SER A C 1
ATOM 1814 O O . SER B 1 118 ? 15.805 48.879 9.016 1.00 38.01 118 SER A O 1
ATOM 1817 N N . ALA B 1 119 ? 17.405 48.294 10.470 1.00 32.74 119 ALA A N 1
ATOM 1818 C CA . ALA B 1 119 ? 18.366 47.813 9.507 1.00 35.57 119 ALA A CA 1
ATOM 1819 C C . ALA B 1 119 ? 18.600 46.284 9.594 1.00 29.16 119 ALA A C 1
ATOM 1820 O O . ALA B 1 119 ? 18.903 45.759 10.664 1.00 34.24 119 ALA A O 1
ATOM 1822 N N . ALA B 1 120 ? 18.501 45.564 8.479 1.00 25.95 120 ALA A N 1
ATOM 1823 C CA . ALA B 1 120 ? 18.657 44.078 8.548 1.00 26.60 120 ALA A CA 1
ATOM 1824 C C . ALA B 1 120 ? 20.079 43.590 8.250 1.00 26.11 120 ALA A C 1
ATOM 1825 O O . ALA B 1 120 ? 20.888 44.323 7.623 1.00 26.29 120 ALA A O 1
ATOM 1827 N N . ALA B 1 121 ? 20.380 42.359 8.656 1.00 25.21 121 ALA A N 1
ATOM 1828 C CA . ALA B 1 121 ? 21.494 41.603 8.001 1.00 24.75 121 ALA A CA 1
ATOM 1829 C C . ALA B 1 121 ? 20.949 40.867 6.778 1.00 26.10 121 ALA A C 1
ATOM 1830 O O . ALA B 1 121 ? 19.724 40.618 6.692 1.00 22.37 121 ALA A O 1
ATOM 1832 N N . TYR B 1 122 ? 21.871 40.487 5.876 1.00 24.54 122 TYR A N 1
ATOM 1833 C CA . TYR B 1 122 ? 21.551 39.721 4.683 1.00 25.99 122 TYR A CA 1
ATOM 1834 C C . TYR B 1 122 ? 22.452 38.526 4.676 1.00 28.98 122 TYR A C 1
ATOM 1835 O O . TYR B 1 122 ? 23.438 38.513 3.962 1.00 29.06 122 TYR A O 1
ATOM 1844 N N . PRO B 1 123 ? 22.076 37.512 5.443 1.00 30.05 123 PRO A N 1
ATOM 1845 C CA . PRO B 1 123 ? 22.992 36.395 5.647 1.00 28.98 123 PRO A CA 1
ATOM 1846 C C . PRO B 1 123 ? 23.064 35.388 4.477 1.00 30.48 123 PRO A C 1
ATOM 1847 O O . PRO B 1 123 ? 24.024 34.647 4.421 1.00 31.98 123 PRO A O 1
ATOM 1851 N N . TYR B 1 124 ? 22.084 35.366 3.579 1.00 26.05 124 TYR A N 1
ATOM 1852 C CA . TYR B 1 124 ? 22.065 34.386 2.448 1.00 24.83 124 TYR A CA 1
ATOM 1853 C C . TYR B 1 124 ? 22.875 34.882 1.248 1.00 22.46 124 TYR A C 1
ATOM 1854 O O . TYR B 1 124 ? 22.318 35.272 0.228 1.00 25.72 124 TYR A O 1
ATOM 1863 N N . ASP B 1 125 ? 24.209 34.914 1.443 1.00 26.17 125 ASP A N 1
ATOM 1864 C CA . ASP B 1 125 ? 25.132 35.562 0.486 1.00 24.93 125 ASP A CA 1
ATOM 1865 C C . ASP B 1 125 ? 25.504 34.568 -0.634 1.00 25.19 125 ASP A C 1
ATOM 1866 O O . ASP B 1 125 ? 26.666 34.326 -0.888 1.00 27.77 125 ASP A O 1
ATOM 1871 N N . VAL B 1 126 ? 24.494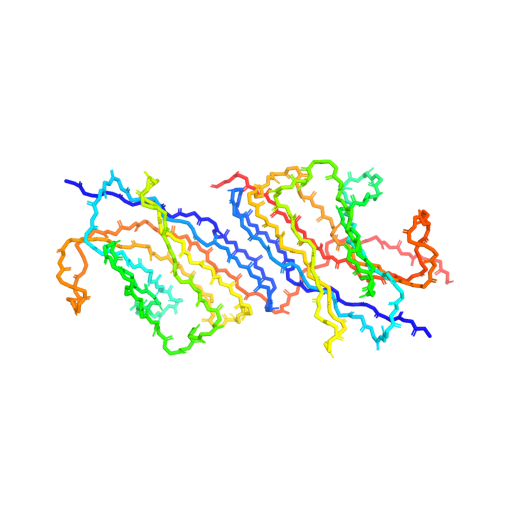 34.021 -1.287 1.00 25.20 126 VAL A N 1
ATOM 1872 C CA . VAL B 1 126 ? 24.699 33.097 -2.413 1.00 22.58 126 VAL A CA 1
ATOM 1873 C C . VAL B 1 126 ? 25.060 33.928 -3.649 1.00 21.80 126 VAL A C 1
ATOM 1874 O O . VAL B 1 126 ? 24.241 34.710 -4.109 1.00 19.83 126 VAL A O 1
ATOM 1878 N N . PRO B 1 127 ? 26.289 33.763 -4.193 1.00 19.67 127 PRO A N 1
ATOM 1879 C CA . PRO B 1 127 ? 26.644 34.444 -5.440 1.00 20.50 127 PRO A CA 1
ATOM 1880 C C . PRO B 1 127 ? 25.946 33.932 -6.686 1.00 22.28 127 PRO A C 1
ATOM 1881 O O . PRO B 1 127 ? 25.627 32.703 -6.824 1.00 24.06 127 PRO A O 1
ATOM 1885 N N . ASP B 1 128 ? 25.654 34.829 -7.614 1.00 22.00 128 ASP A N 1
ATOM 1886 C CA . ASP B 1 128 ? 25.259 34.448 -8.936 1.00 22.07 128 ASP A CA 1
ATOM 1887 C C . ASP B 1 128 ? 26.187 35.120 -9.918 1.00 24.69 128 ASP A C 1
ATOM 1888 O O . ASP B 1 128 ? 26.144 36.353 -10.033 1.00 21.62 128 ASP A O 1
ATOM 1893 N N . TYR B 1 129 ? 27.029 34.316 -10.597 1.00 25.21 129 TYR A N 1
ATOM 1894 C CA . TYR B 1 129 ? 27.915 34.788 -11.668 1.00 24.03 129 TYR A CA 1
ATOM 1895 C C . TYR B 1 129 ? 27.333 34.772 -13.081 1.00 25.57 129 TYR A C 1
ATOM 1896 O O . TYR B 1 129 ? 28.070 35.059 -14.060 1.00 27.88 129 TYR A O 1
ATOM 1905 N N . GLY B 1 130 ? 26.072 34.378 -13.244 1.00 24.12 130 GLY A N 1
ATOM 1906 C CA . GLY B 1 130 ? 25.461 34.259 -14.585 1.00 25.83 130 GLY A CA 1
ATOM 1907 C C . GLY B 1 130 ? 24.861 35.611 -15.018 1.00 32.39 130 GLY A C 1
ATOM 1908 O O . GLY B 1 130 ? 24.950 36.577 -14.277 1.00 34.43 130 GLY A O 1
ATOM 1909 N N . SER B 1 131 ? 24.271 35.731 -16.193 1.00 38.31 131 SER A N 1
ATOM 1910 C CA . SER B 1 131 ? 23.638 37.084 -16.489 1.00 49.30 131 SER A CA 1
ATOM 1911 C C . SER B 1 131 ? 22.119 37.156 -16.261 1.00 47.84 131 SER A C 1
ATOM 1912 O O . SER B 1 131 ? 21.338 36.567 -17.012 1.00 57.64 131 SER A O 1
#

CATH classification: 2.60.40.10

B-factor: mean 29.38, std 12.68, range [11.98, 91.47]

Sequence (250 aa):
QVQLQESGGGSVQAGGSLRLSCAVSENTGRMGWFRQAPGKEREKVAIITRLGGYTSYAGPVKGRFTISQDNAKNTVVYLLMNSLKPEDTAIYYCAADSRPIYSGTWRYWGQGTQVTVSSAQVQLQESGGGSVQAGGSLRLSCAVSENTGRMGWFRQAPGKEREKVAIITRLGGYTSYAGPVKGRFTISQDNAKNTVYLLMNSLKPEDTAIYYCAADSRPIYSGTWRYWGQGTQVTVSSAAAYPYDVPDYGS

Secondary structure (DSSP, 8-state):
---EEEE--EEEETT--EEEEEEESS--SEEEEEEE-TTS--EEEEEEESSSS-EEE-GGGTTTEEEEEETTTTEEEEEE-S--GGG-EEEEEEEESS-TT-S--SEE---EEEEEESS------------/---EEEE--EEEETT--EEEEEEESS--SEEEEEEE-TTS--EEEEEEESSSS-EEE-GGGTTTEEEEEEGGGTEEEEEE-S--GGG-EEEEEEEESS-TT-S--SEE---EEEEEE--

Nearest PDB structures (foldseek):
  5m7q-assembly3_B  TM=1.008E+00  e=4.633E-24  Camelus dromedarius
  5m7q-assembly3_A  TM=1.001E+00  e=8.484E-23  Camelus dromedarius
  8hxr-assembly1_A  TM=9.704E-01  e=5.877E-18  Vicugna pacos
  6fyu-assembly1_C  TM=9.518E-01  e=2.654E-17  Lama glama
  5bk5-assembly2_H  TM=8.811E-01  e=2.910E-14  Homo sapiens

Solvent-accessible surface area: 12916 Å² total; per-residue (Å²): 186,15,128,16,85,7,30,0,5,19,44,5,68,33,57,4,3,0,62,0,23,0,53,11,70,84,84,6,36,2,9,0,0,17,15,57,34,106,92,139,151,86,80,76,0,0,12,14,24,46,147,48,87,109,56,24,47,19,50,97,0,129,84,36,5,67,6,49,51,40,67,100,141,38,22,0,51,0,58,0,37,56,3,84,62,129,1,34,2,31,0,25,0,0,0,3,90,105,75,48,180,16,80,93,16,170,38,87,12,126,12,29,60,0,51,5,52,86,136,186,19,124,12,108,12,39,2,6,16,44,1,73,30,42,0,2,0,74,0,32,0,52,9,71,85,76,5,33,2,4,0,0,16,12,64,24,114,91,133,143,100,78,72,0,0,14,12,20,53,136,63,91,103,56,30,41,20,60,79,0,134,68,29,3,68,5,48,43,49,62,101,145,31,20,0,37,0,55,0,32,50,3,84,77,108,0,36,3,50,0,33,0,1,0,4,90,89,75,43,187,25,79,86,25,154,53,88,11,124,18,17,88,0,47,11,40,93,85,74,85,170,89,134,127,129,93,130,206,59,171